Protein AF-A0AAN9HX80-F1 (afdb_monomer)

Solvent-accessible surface area (backbone atoms only — not comparable to full-atom values): 11437 Å² total; per-residue (Å²): 135,60,72,69,46,54,56,50,29,49,50,52,51,53,51,38,45,76,73,67,51,84,82,84,76,60,67,68,59,52,34,50,50,47,38,51,51,53,51,50,49,50,56,49,46,70,62,42,78,50,73,85,72,68,95,70,85,52,70,71,58,50,21,57,75,69,73,41,86,58,59,36,73,50,74,44,85,47,100,51,104,68,70,64,47,78,45,78,45,54,44,89,83,50,77,88,89,77,91,81,89,79,70,72,60,50,56,57,48,49,49,47,52,50,47,52,50,49,51,49,42,55,73,71,52,40,41,75,43,52,68,79,65,59,86,54,27,30,36,44,94,84,63,85,45,72,40,66,80,71,83,65,68,46,34,67,69,54,32,72,74,54,33,62,54,34,32,40,52,48,77,72,61,99,54,50,51,34,56,71,43,81,46,52,41,96,73,130

Structure (mmCIF, N/CA/C/O backbone):
data_AF-A0AAN9HX80-F1
#
_entry.id   AF-A0AAN9HX80-F1
#
loop_
_atom_site.group_PDB
_atom_site.id
_atom_site.type_symbol
_atom_site.label_atom_id
_atom_site.label_alt_id
_atom_site.label_comp_id
_atom_site.label_asym_id
_atom_site.label_entity_id
_atom_site.label_seq_id
_atom_site.pdbx_PDB_ins_code
_atom_site.Cartn_x
_atom_site.Cartn_y
_atom_site.Cartn_z
_atom_site.occupancy
_atom_site.B_iso_or_equiv
_atom_site.auth_seq_id
_atom_site.auth_comp_id
_atom_site.auth_asym_id
_atom_site.auth_atom_id
_atom_site.pdbx_PDB_model_num
ATOM 1 N N . MET A 1 1 ? 9.284 -19.798 -24.234 1.00 62.78 1 MET A N 1
ATOM 2 C CA . MET A 1 1 ? 9.100 -19.484 -22.795 1.00 62.78 1 MET A CA 1
ATOM 3 C C . MET A 1 1 ? 9.925 -20.458 -21.977 1.00 62.78 1 MET A C 1
ATOM 5 O O . MET A 1 1 ? 10.059 -21.592 -22.414 1.00 62.78 1 MET A O 1
ATOM 9 N N . ARG A 1 2 ? 10.513 -20.030 -20.853 1.00 76.38 2 ARG A N 1
ATOM 10 C CA . ARG A 1 2 ? 11.344 -20.910 -20.014 1.00 76.38 2 ARG A CA 1
ATOM 11 C C . ARG A 1 2 ? 10.471 -21.646 -19.001 1.00 76.38 2 ARG A C 1
ATOM 13 O O . ARG A 1 2 ? 9.539 -21.059 -18.462 1.00 76.38 2 ARG A O 1
ATOM 20 N N . GLU A 1 3 ? 10.817 -22.885 -18.684 1.00 77.62 3 GLU A N 1
ATOM 21 C CA . GLU A 1 3 ? 10.118 -23.706 -17.683 1.00 77.62 3 GLU A CA 1
ATOM 22 C C . GLU A 1 3 ? 10.091 -23.049 -16.288 1.00 77.62 3 GLU A C 1
ATOM 24 O O . GLU A 1 3 ? 9.092 -23.105 -15.569 1.00 77.62 3 GLU A O 1
ATOM 29 N N . SER A 1 4 ? 11.139 -22.287 -15.955 1.00 78.06 4 SER A N 1
ATOM 30 C CA . SER A 1 4 ? 11.213 -21.470 -14.738 1.00 78.06 4 SER A CA 1
ATOM 31 C C . SER A 1 4 ? 10.091 -20.432 -14.616 1.00 78.06 4 SER A C 1
ATOM 33 O O . SER A 1 4 ? 9.687 -20.093 -13.505 1.00 78.06 4 SER A O 1
ATOM 35 N N . ASP A 1 5 ? 9.600 -19.905 -15.743 1.00 78.12 5 ASP A N 1
ATOM 36 C CA . ASP A 1 5 ? 8.576 -18.858 -15.760 1.00 78.12 5 ASP A CA 1
ATOM 37 C C . ASP A 1 5 ? 7.199 -19.441 -15.400 1.00 78.12 5 ASP A C 1
ATOM 39 O O . ASP A 1 5 ? 6.470 -18.853 -14.603 1.00 78.12 5 ASP A O 1
ATOM 43 N N . PHE A 1 6 ? 6.894 -20.652 -15.877 1.00 82.62 6 PHE A N 1
ATOM 44 C CA . PHE A 1 6 ? 5.688 -21.390 -15.486 1.00 82.62 6 PHE A CA 1
ATOM 45 C C . PHE A 1 6 ? 5.692 -21.749 -14.001 1.00 82.62 6 PHE A C 1
ATOM 47 O O . PHE A 1 6 ? 4.677 -21.611 -13.321 1.00 82.62 6 PHE A O 1
ATOM 54 N N . HIS A 1 7 ? 6.841 -22.171 -13.470 1.00 80.81 7 HIS A N 1
ATOM 55 C CA . HIS A 1 7 ? 6.964 -22.472 -12.048 1.00 80.81 7 HIS A CA 1
ATOM 56 C C . HIS A 1 7 ? 6.779 -21.216 -11.173 1.00 80.81 7 HIS A C 1
ATOM 58 O O . HIS A 1 7 ? 6.134 -21.276 -10.126 1.00 80.81 7 HIS A O 1
ATOM 64 N N . ALA A 1 8 ? 7.278 -20.054 -11.610 1.00 76.19 8 ALA A N 1
ATOM 65 C CA . ALA A 1 8 ? 7.042 -18.783 -10.925 1.00 76.19 8 ALA A CA 1
ATOM 66 C C . ALA A 1 8 ? 5.561 -18.368 -10.950 1.00 76.19 8 ALA A C 1
ATOM 68 O O . ALA A 1 8 ? 5.017 -18.029 -9.900 1.00 76.19 8 ALA A O 1
ATOM 69 N N . ALA A 1 9 ? 4.902 -18.470 -12.107 1.00 81.94 9 ALA A N 1
ATOM 70 C CA . ALA A 1 9 ? 3.480 -18.162 -12.253 1.00 81.94 9 ALA A CA 1
ATOM 71 C C . ALA A 1 9 ? 2.597 -19.064 -11.373 1.00 81.94 9 ALA A C 1
ATOM 73 O O . ALA A 1 9 ? 1.709 -18.570 -10.682 1.00 81.94 9 ALA A O 1
ATOM 74 N N . LYS A 1 10 ? 2.902 -20.368 -11.298 1.00 84.69 10 LYS A N 1
ATOM 75 C CA . LYS A 1 10 ? 2.217 -21.297 -10.383 1.00 84.69 10 LYS A CA 1
ATOM 76 C C . LYS A 1 10 ? 2.366 -20.886 -8.918 1.00 84.69 10 LYS A C 1
ATOM 78 O O . LYS A 1 10 ? 1.387 -20.906 -8.183 1.00 84.69 10 LYS A O 1
ATOM 83 N N . ARG A 1 11 ? 3.558 -20.457 -8.489 1.00 81.75 11 ARG A N 1
ATOM 84 C CA . ARG A 1 11 ? 3.757 -19.953 -7.117 1.00 81.75 11 ARG A CA 1
ATOM 85 C C . ARG A 1 11 ? 2.970 -18.674 -6.839 1.00 81.75 11 ARG A C 1
ATOM 87 O O . ARG A 1 11 ? 2.394 -18.555 -5.765 1.00 81.75 11 ARG A O 1
ATOM 94 N N . MET A 1 12 ? 2.918 -17.737 -7.788 1.00 75.62 12 MET A N 1
ATOM 95 C CA . MET A 1 12 ? 2.109 -16.517 -7.647 1.00 75.62 12 MET A CA 1
ATOM 96 C C . MET A 1 12 ? 0.624 -16.848 -7.504 1.00 75.62 12 MET A C 1
ATOM 98 O O . MET A 1 12 ? -0.062 -16.244 -6.689 1.00 75.62 12 MET A O 1
ATOM 102 N N . MET A 1 13 ? 0.154 -17.848 -8.246 1.00 80.44 13 MET A N 1
ATOM 103 C CA . MET A 1 13 ? -1.218 -18.327 -8.169 1.00 80.44 13 MET A CA 1
ATOM 104 C C . MET A 1 13 ? -1.552 -18.947 -6.803 1.00 80.44 13 MET A C 1
ATOM 106 O O . MET A 1 13 ? -2.603 -18.653 -6.242 1.00 80.44 13 MET A O 1
ATOM 110 N N . VAL A 1 14 ? -0.650 -19.762 -6.243 1.00 79.19 14 VAL A N 1
ATOM 111 C CA . VAL A 1 14 ? -0.804 -20.324 -4.888 1.00 79.19 14 VAL A CA 1
ATOM 112 C C . VAL A 1 14 ? -0.885 -19.207 -3.848 1.00 79.19 14 VAL A C 1
ATOM 114 O O . VAL A 1 14 ? -1.832 -19.173 -3.070 1.00 79.19 14 VAL A O 1
ATOM 117 N N . LEU A 1 15 ? 0.035 -18.239 -3.902 1.00 73.56 15 LEU A N 1
ATOM 118 C CA . LEU A 1 15 ? 0.024 -17.084 -3.000 1.00 73.56 15 LEU A CA 1
ATOM 119 C C . LEU A 1 15 ? -1.264 -16.261 -3.132 1.00 73.56 15 LEU A C 1
ATOM 121 O O . LEU A 1 15 ? -1.802 -15.809 -2.129 1.00 73.56 15 LEU A O 1
ATOM 125 N N . ALA A 1 16 ? -1.777 -16.074 -4.353 1.00 68.88 16 ALA A N 1
ATOM 126 C CA . ALA A 1 16 ? -3.025 -15.351 -4.588 1.00 68.88 16 ALA A CA 1
ATOM 127 C C . ALA A 1 16 ? -4.220 -16.042 -3.911 1.00 68.88 16 ALA A C 1
ATOM 129 O O . ALA A 1 16 ? -5.056 -15.371 -3.312 1.00 68.88 16 ALA A O 1
ATOM 130 N N . LYS A 1 17 ? -4.278 -17.377 -3.937 1.00 75.44 17 LYS A N 1
ATOM 131 C CA . LYS A 1 17 ? -5.304 -18.130 -3.202 1.00 75.44 17 LYS A CA 1
ATOM 132 C C . LYS A 1 17 ? -5.130 -18.003 -1.687 1.00 75.44 17 LYS A C 1
ATOM 134 O O . LYS A 1 17 ? -6.117 -17.814 -0.987 1.00 75.44 17 LYS A O 1
ATOM 139 N N . GLU A 1 18 ? -3.893 -18.048 -1.187 1.00 65.69 18 GLU A N 1
ATOM 140 C CA . GLU A 1 18 ? -3.592 -17.862 0.244 1.00 65.69 18 GLU A CA 1
ATOM 141 C C . GLU A 1 18 ? -4.000 -16.475 0.763 1.00 65.69 18 GLU A C 1
ATOM 143 O O . GLU A 1 18 ? -4.391 -16.348 1.919 1.00 65.69 18 GLU A O 1
ATOM 148 N N . VAL A 1 19 ? -3.949 -15.439 -0.083 1.00 61.94 19 VAL A N 1
ATOM 149 C CA . VAL A 1 19 ? -4.424 -14.085 0.260 1.00 61.94 19 VAL A CA 1
ATOM 150 C C . VAL A 1 19 ? -5.900 -13.839 -0.087 1.00 61.94 19 VAL A C 1
ATOM 152 O O . VAL A 1 19 ? -6.351 -12.698 -0.035 1.00 61.94 19 VAL A O 1
ATOM 155 N N . GLY A 1 20 ? -6.660 -14.887 -0.426 1.00 64.44 20 GLY A N 1
ATOM 156 C CA . GLY A 1 20 ? -8.117 -14.830 -0.588 1.00 64.44 20 GLY A CA 1
ATOM 157 C C . GLY A 1 20 ? -8.628 -14.478 -1.990 1.00 64.44 20 GLY A C 1
ATOM 158 O O . GLY A 1 20 ? -9.824 -14.244 -2.161 1.00 64.44 20 GLY A O 1
ATOM 159 N N . PHE A 1 21 ? -7.776 -14.451 -3.021 1.00 64.50 21 PHE A N 1
ATOM 160 C CA . PHE A 1 21 ? -8.247 -14.238 -4.392 1.00 64.50 21 PHE A CA 1
ATOM 161 C C . PHE A 1 21 ? -8.927 -15.496 -4.938 1.00 64.50 21 PHE A C 1
ATOM 163 O O . PHE A 1 21 ? -8.368 -16.594 -4.918 1.00 64.50 21 PHE A O 1
ATOM 170 N N . THR A 1 22 ? -10.121 -15.315 -5.505 1.00 79.00 22 THR A N 1
ATOM 171 C CA . THR A 1 22 ? -10.837 -16.377 -6.220 1.00 79.00 22 THR A CA 1
ATOM 172 C C . THR A 1 22 ? -10.391 -16.406 -7.678 1.00 79.00 22 THR A C 1
ATOM 174 O O . THR A 1 22 ? -10.453 -15.393 -8.376 1.00 79.00 22 THR A O 1
ATOM 177 N N . ILE A 1 23 ? -9.938 -17.570 -8.141 1.00 79.31 23 ILE A N 1
ATOM 178 C CA . ILE A 1 23 ? -9.524 -17.775 -9.531 1.00 79.31 23 ILE A CA 1
ATOM 179 C C . ILE A 1 23 ? -10.701 -18.343 -10.308 1.00 79.31 23 ILE A C 1
ATOM 181 O O . ILE A 1 23 ? -11.224 -19.401 -9.966 1.00 79.31 23 ILE A O 1
ATOM 185 N N . TRP A 1 24 ? -11.095 -17.634 -11.359 1.00 76.75 24 TRP A N 1
ATOM 186 C CA . TRP A 1 24 ? -12.176 -18.036 -12.247 1.00 76.75 24 TRP A CA 1
ATOM 187 C C . TRP A 1 24 ? -11.594 -18.637 -13.530 1.00 76.75 24 TRP A C 1
ATOM 189 O O . TRP A 1 24 ? -10.765 -18.000 -14.180 1.00 76.75 24 TRP A O 1
ATOM 199 N N . GLY A 1 25 ? -12.047 -19.837 -13.902 1.00 81.19 25 GLY A N 1
ATOM 200 C CA . GLY A 1 25 ? -11.619 -20.536 -15.122 1.00 81.19 25 GLY A CA 1
ATOM 201 C C . GLY A 1 25 ? -10.547 -21.608 -14.896 1.00 81.19 25 GLY A C 1
ATOM 202 O O . GLY A 1 25 ? -10.284 -22.010 -13.764 1.00 81.19 25 GLY A O 1
ATOM 203 N N . ASP A 1 26 ? -9.959 -22.102 -15.991 1.00 87.94 26 ASP A N 1
ATOM 204 C CA . ASP A 1 26 ? -8.928 -23.146 -15.948 1.00 87.94 26 ASP A CA 1
ATOM 205 C C . ASP A 1 26 ? -7.586 -22.597 -15.441 1.00 87.94 26 ASP A C 1
ATOM 207 O O . ASP A 1 26 ? -7.051 -21.604 -15.939 1.00 87.94 26 ASP A O 1
ATOM 211 N N . GLU A 1 27 ? -7.004 -23.274 -14.453 1.00 85.88 27 GLU A N 1
ATOM 212 C CA . GLU A 1 27 ? -5.762 -22.834 -13.817 1.00 85.88 27 GLU A CA 1
ATOM 213 C C . GLU A 1 27 ? -4.571 -22.836 -14.779 1.00 85.88 27 GLU A C 1
ATOM 215 O O . GLU A 1 27 ? -3.690 -21.981 -14.670 1.00 85.88 27 GLU A O 1
ATOM 220 N N . ASN A 1 28 ? -4.526 -23.764 -15.740 1.00 86.25 28 ASN A N 1
ATOM 221 C CA . ASN A 1 28 ? -3.425 -23.815 -16.701 1.00 86.25 28 ASN A CA 1
ATOM 222 C C . ASN A 1 28 ? -3.513 -22.661 -17.703 1.00 86.25 28 ASN A C 1
ATOM 224 O O . ASN A 1 28 ? -2.477 -22.104 -18.085 1.00 86.25 28 ASN A O 1
ATOM 228 N N . GLU A 1 29 ? -4.725 -22.258 -18.082 1.00 85.62 29 GLU A N 1
ATOM 229 C CA . GLU A 1 29 ? -4.965 -21.056 -18.877 1.00 85.62 29 GLU A CA 1
ATOM 230 C C . GLU A 1 29 ? -4.532 -19.793 -18.118 1.00 85.62 29 GLU A C 1
ATOM 232 O O . GLU A 1 29 ? -3.776 -18.976 -18.651 1.00 85.62 29 GLU A O 1
ATOM 237 N N . VAL A 1 30 ? -4.922 -19.659 -16.846 1.00 81.06 30 VAL A N 1
ATOM 238 C CA . VAL A 1 30 ? -4.537 -18.516 -16.000 1.00 81.06 30 VAL A CA 1
ATOM 239 C C . VAL A 1 30 ? -3.019 -18.441 -15.832 1.00 81.06 30 VAL A C 1
ATOM 241 O O . VAL A 1 30 ? -2.428 -17.379 -16.031 1.00 81.06 30 VAL A O 1
ATOM 244 N N . VAL A 1 31 ? -2.360 -19.567 -15.542 1.00 85.06 31 VAL A N 1
ATOM 245 C CA . VAL A 1 31 ? -0.894 -19.645 -15.463 1.00 85.06 31 VAL A CA 1
ATOM 246 C C . VAL A 1 31 ? -0.257 -19.243 -16.792 1.00 85.06 31 VAL A C 1
ATOM 248 O O . VAL A 1 31 ? 0.684 -18.451 -16.795 1.00 85.06 31 VAL A O 1
ATOM 251 N N . SER A 1 32 ? -0.771 -19.735 -17.921 1.00 84.06 32 SER A N 1
ATOM 252 C CA . SER A 1 32 ? -0.239 -19.392 -19.247 1.00 84.06 32 SER A CA 1
ATOM 253 C C . SER A 1 32 ? -0.368 -17.897 -19.537 1.00 84.06 32 SER A C 1
ATOM 255 O O . SER A 1 32 ? 0.587 -17.279 -20.010 1.00 84.06 32 SER A O 1
ATOM 257 N N . ARG A 1 33 ? -1.498 -17.287 -19.160 1.00 81.94 33 ARG A N 1
ATOM 258 C CA . ARG A 1 33 ? -1.714 -15.839 -19.272 1.00 81.94 33 ARG A CA 1
ATOM 259 C C . ARG A 1 33 ? -0.775 -15.041 -18.375 1.00 81.94 33 ARG A C 1
ATOM 261 O O . ARG A 1 33 ? -0.226 -14.047 -18.838 1.00 81.94 33 ARG A O 1
ATOM 268 N N . ILE A 1 34 ? -0.532 -15.475 -17.136 1.00 79.56 34 ILE A N 1
ATOM 269 C CA . ILE A 1 34 ? 0.440 -14.826 -16.238 1.00 79.56 34 ILE A CA 1
ATOM 270 C C . ILE A 1 34 ? 1.838 -14.860 -16.862 1.00 79.56 34 ILE A C 1
ATOM 272 O O . ILE A 1 34 ? 2.513 -13.833 -16.909 1.00 79.56 34 ILE A O 1
ATOM 276 N N . VAL A 1 35 ? 2.267 -16.010 -17.392 1.00 83.50 35 VAL A N 1
ATOM 277 C CA . VAL A 1 35 ? 3.580 -16.128 -18.046 1.00 83.50 35 VAL A CA 1
ATOM 278 C C . VAL A 1 35 ? 3.667 -15.221 -19.275 1.00 83.50 35 VAL A C 1
ATOM 280 O O . VAL A 1 35 ? 4.690 -14.568 -19.487 1.00 83.50 35 VAL A O 1
ATOM 283 N N . GLU A 1 36 ? 2.605 -15.148 -20.076 1.00 82.38 36 GLU A N 1
ATOM 284 C CA . GLU A 1 36 ? 2.557 -14.269 -21.240 1.00 82.38 36 GLU A CA 1
ATOM 285 C C . GLU A 1 36 ? 2.604 -12.786 -20.840 1.00 82.38 36 GLU A C 1
ATOM 287 O O . GLU A 1 36 ? 3.361 -12.009 -21.426 1.00 82.38 36 GLU A O 1
ATOM 292 N N . MET A 1 37 ? 1.852 -12.390 -19.812 1.00 75.00 37 MET A N 1
ATOM 293 C CA . MET A 1 37 ? 1.859 -11.031 -19.269 1.00 75.00 37 MET A CA 1
ATOM 294 C C . MET A 1 37 ? 3.246 -10.651 -18.742 1.00 75.00 37 MET A C 1
ATOM 296 O O . MET A 1 37 ? 3.764 -9.597 -19.103 1.00 75.00 37 MET A O 1
ATOM 300 N N . GLU A 1 38 ? 3.900 -11.533 -17.988 1.00 74.06 38 GLU A N 1
ATOM 301 C CA . GLU A 1 38 ? 5.280 -11.351 -17.522 1.00 74.06 38 GLU A CA 1
ATOM 302 C C . GLU A 1 38 ? 6.276 -11.257 -18.689 1.00 74.06 38 GLU A C 1
ATOM 304 O O . GLU A 1 38 ? 7.206 -10.449 -18.666 1.00 74.06 38 GLU A O 1
ATOM 309 N N . ALA A 1 39 ? 6.087 -12.042 -19.754 1.00 76.44 39 ALA A N 1
ATOM 310 C CA . ALA A 1 39 ? 6.920 -11.960 -20.952 1.00 76.44 39 ALA A CA 1
ATOM 311 C C . ALA A 1 39 ? 6.748 -10.614 -21.675 1.00 76.44 39 ALA A C 1
ATOM 313 O O . ALA A 1 39 ? 7.745 -10.003 -22.069 1.00 76.44 39 ALA A O 1
ATOM 314 N N . ARG A 1 40 ? 5.512 -10.114 -21.792 1.00 71.94 40 ARG A N 1
ATOM 315 C CA . ARG A 1 40 ? 5.216 -8.782 -22.343 1.00 71.94 40 ARG A CA 1
ATOM 316 C C . ARG A 1 40 ? 5.831 -7.685 -21.478 1.00 71.94 40 ARG A C 1
ATOM 318 O O . ARG A 1 40 ? 6.501 -6.808 -22.016 1.00 71.94 40 ARG A O 1
ATOM 325 N N . VAL A 1 41 ? 5.707 -7.776 -20.152 1.00 61.97 41 VAL A N 1
ATOM 326 C CA . VAL A 1 41 ? 6.344 -6.839 -19.212 1.00 61.97 41 VAL A CA 1
ATOM 327 C C . VAL A 1 41 ? 7.864 -6.894 -19.322 1.00 61.97 41 VAL A C 1
ATOM 329 O O . VAL A 1 41 ? 8.492 -5.849 -19.278 1.00 61.97 41 VAL A O 1
ATOM 332 N N . ARG A 1 42 ? 8.490 -8.055 -19.547 1.00 64.69 42 ARG A N 1
ATOM 333 C CA . ARG 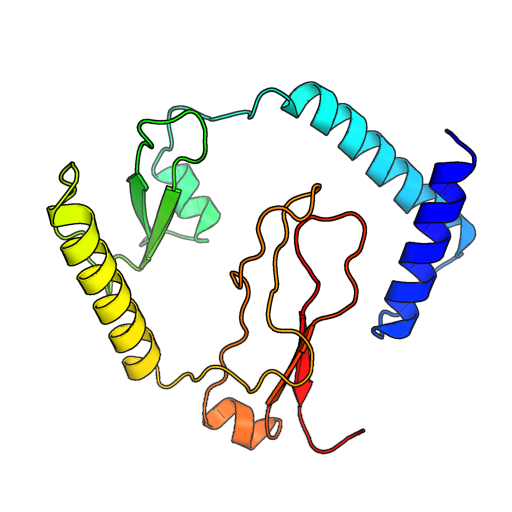A 1 42 ? 9.943 -8.136 -19.794 1.00 64.69 42 ARG A CA 1
ATOM 334 C C . ARG A 1 42 ? 10.360 -7.466 -21.099 1.00 64.69 42 ARG A C 1
ATOM 336 O O . ARG A 1 42 ? 11.426 -6.862 -21.144 1.00 64.69 42 ARG A O 1
ATOM 343 N N . VAL A 1 43 ? 9.557 -7.568 -22.157 1.00 62.09 43 VAL A N 1
ATOM 344 C CA . VAL A 1 43 ? 9.821 -6.878 -23.432 1.00 62.09 43 VAL A CA 1
ATOM 345 C C . VAL A 1 43 ? 9.657 -5.368 -23.267 1.00 62.09 43 VAL A C 1
ATOM 347 O O . VAL A 1 43 ? 10.528 -4.616 -23.701 1.00 62.09 43 VAL A O 1
ATOM 350 N N . VAL A 1 44 ? 8.602 -4.930 -22.575 1.00 57.66 44 VAL A N 1
ATOM 351 C CA . VAL A 1 44 ? 8.411 -3.523 -22.201 1.00 57.66 44 VAL A CA 1
ATOM 352 C C . VAL A 1 44 ? 9.545 -3.058 -21.294 1.00 57.66 44 VAL A C 1
ATOM 354 O O . VAL A 1 44 ? 10.095 -2.006 -21.553 1.00 57.66 44 VAL A O 1
ATOM 357 N N . SER A 1 45 ? 9.981 -3.861 -20.323 1.00 48.50 45 SER A N 1
ATOM 358 C CA . SER A 1 45 ? 11.085 -3.561 -19.403 1.00 48.50 45 SER A CA 1
ATOM 359 C C . SER A 1 45 ? 12.426 -3.447 -20.119 1.00 48.50 45 SER A C 1
ATOM 361 O O . SER A 1 45 ? 13.189 -2.565 -19.773 1.00 48.50 45 SER A O 1
ATOM 363 N N . LYS A 1 46 ? 12.708 -4.270 -21.138 1.00 50.31 46 LYS A N 1
ATOM 364 C CA . LYS A 1 46 ? 13.916 -4.118 -21.973 1.00 50.31 46 LYS A CA 1
ATOM 365 C C . LYS A 1 46 ? 13.872 -2.869 -22.856 1.00 50.31 46 LYS A C 1
ATOM 367 O O . LYS A 1 46 ? 14.915 -2.361 -23.245 1.00 50.31 46 LYS A O 1
ATOM 372 N N . LYS A 1 47 ? 12.673 -2.385 -23.192 1.00 45.12 47 LYS A N 1
ATOM 373 C CA . LYS A 1 47 ? 12.465 -1.076 -23.830 1.00 45.12 47 LYS A CA 1
ATOM 374 C C . LYS A 1 47 ? 12.468 0.070 -22.806 1.00 45.12 47 LYS A C 1
ATOM 376 O O . LYS A 1 47 ? 12.815 1.186 -23.161 1.00 45.12 47 LYS A O 1
ATOM 381 N N . ALA A 1 48 ? 12.115 -0.232 -21.558 1.00 42.34 48 ALA A N 1
ATOM 382 C CA . ALA A 1 48 ? 11.988 0.683 -20.429 1.00 42.34 48 ALA A CA 1
ATOM 383 C C . ALA A 1 48 ? 13.233 0.720 -19.523 1.00 42.34 48 ALA A C 1
ATOM 385 O O . ALA A 1 48 ? 13.213 1.373 -18.482 1.00 42.34 48 ALA A O 1
ATOM 386 N N . ASP A 1 49 ? 14.337 0.079 -19.928 1.00 43.97 49 ASP A N 1
ATOM 387 C CA . ASP A 1 49 ? 15.669 0.399 -19.396 1.00 43.97 49 ASP A CA 1
ATOM 388 C C . ASP A 1 49 ? 16.071 1.843 -19.776 1.00 43.97 49 ASP A C 1
ATOM 390 O O . ASP A 1 49 ? 16.978 2.419 -19.178 1.00 43.97 49 ASP A O 1
ATOM 394 N N . GLN A 1 50 ? 15.344 2.469 -20.708 1.00 42.88 50 GLN A N 1
ATOM 395 C CA . GLN A 1 50 ? 15.092 3.903 -20.665 1.00 42.88 50 GLN A CA 1
ATOM 396 C C . GLN A 1 50 ? 13.725 4.125 -20.025 1.00 42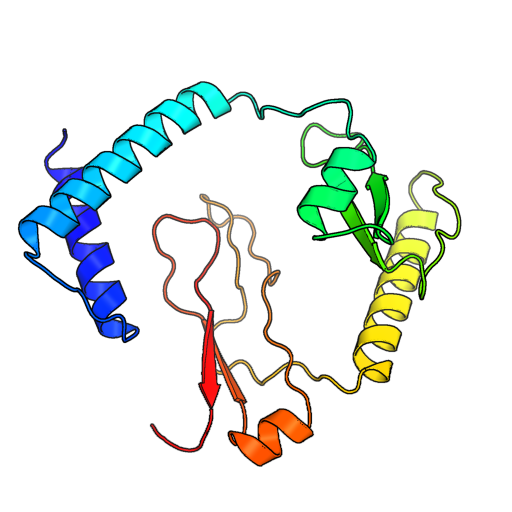.88 50 GLN A C 1
ATOM 398 O O . GLN A 1 50 ? 12.703 3.825 -20.639 1.00 42.88 50 GLN A O 1
ATOM 403 N N . GLU A 1 51 ? 13.695 4.668 -18.804 1.00 42.09 51 GLU A N 1
ATOM 404 C CA . GLU A 1 51 ? 12.507 5.373 -18.319 1.00 42.09 51 GLU A CA 1
ATOM 405 C C . GLU A 1 51 ? 11.987 6.223 -19.491 1.00 42.09 51 GLU A C 1
ATOM 407 O O . GLU A 1 51 ? 12.708 7.102 -19.966 1.00 42.09 51 GLU A O 1
ATOM 412 N N . THR A 1 52 ? 10.773 5.977 -20.000 1.00 47.09 52 THR A N 1
ATOM 413 C CA . THR A 1 52 ? 10.086 6.948 -20.865 1.00 47.09 52 THR A CA 1
ATOM 414 C C . THR A 1 52 ? 9.653 8.107 -19.978 1.00 47.09 52 THR A C 1
ATOM 416 O O . THR A 1 52 ? 8.474 8.297 -19.691 1.00 47.09 52 THR A O 1
ATOM 419 N N . LYS A 1 53 ? 10.652 8.834 -19.472 1.00 46.50 53 LYS A N 1
ATOM 420 C CA . LYS A 1 53 ? 10.523 10.155 -18.888 1.00 46.50 53 LYS A CA 1
ATOM 421 C C . LYS A 1 53 ? 9.962 11.037 -19.984 1.00 46.50 53 LYS A C 1
ATOM 423 O O . LYS A 1 53 ? 10.637 11.359 -20.958 1.00 46.50 53 LYS A O 1
ATOM 428 N N . THR A 1 54 ? 8.688 11.366 -19.867 1.00 45.59 54 THR A N 1
ATOM 429 C CA . THR A 1 54 ? 8.134 12.482 -20.612 1.00 45.59 54 THR A CA 1
ATOM 430 C C . THR A 1 54 ? 8.659 13.745 -19.939 1.00 45.59 54 THR A C 1
ATOM 432 O O . THR A 1 54 ? 8.192 14.095 -18.858 1.00 45.59 54 THR A O 1
ATOM 435 N N . ASP A 1 55 ? 9.629 14.413 -20.566 1.00 46.25 55 ASP A N 1
ATOM 436 C CA . ASP A 1 55 ? 10.233 15.669 -20.077 1.00 46.25 55 ASP A CA 1
ATOM 437 C C . ASP A 1 55 ? 9.227 16.833 -19.974 1.00 46.25 55 ASP A C 1
ATOM 439 O O . ASP A 1 55 ? 9.534 17.892 -19.430 1.00 46.25 55 ASP A O 1
ATOM 443 N N . SER A 1 56 ? 8.004 16.648 -20.474 1.00 54.78 56 SER A N 1
ATOM 444 C CA . SER A 1 56 ? 6.935 17.637 -20.419 1.00 54.78 56 SER A CA 1
ATOM 445 C C . SER A 1 56 ? 5.635 16.998 -19.936 1.00 54.78 56 SER A C 1
ATOM 447 O O . SER A 1 56 ? 4.974 16.270 -20.679 1.00 54.78 56 SER A O 1
ATOM 449 N N . MET A 1 57 ? 5.252 17.298 -18.698 1.00 62.12 57 MET A N 1
ATOM 450 C CA . MET A 1 57 ? 3.884 17.091 -18.230 1.00 62.12 57 MET A CA 1
ATOM 451 C C . MET A 1 57 ? 3.022 18.304 -18.584 1.00 62.12 57 MET A C 1
ATOM 453 O O . MET A 1 57 ? 3.458 19.446 -18.456 1.00 62.12 57 MET A O 1
ATOM 457 N N . VAL A 1 58 ? 1.797 18.051 -19.040 1.00 73.62 58 VAL A N 1
ATOM 458 C CA . VAL A 1 58 ? 0.813 19.070 -19.436 1.00 73.62 58 VAL A CA 1
ATOM 459 C C . VAL A 1 58 ? -0.441 18.956 -18.574 1.00 73.62 58 VAL A C 1
ATOM 461 O O . VAL A 1 58 ? -0.7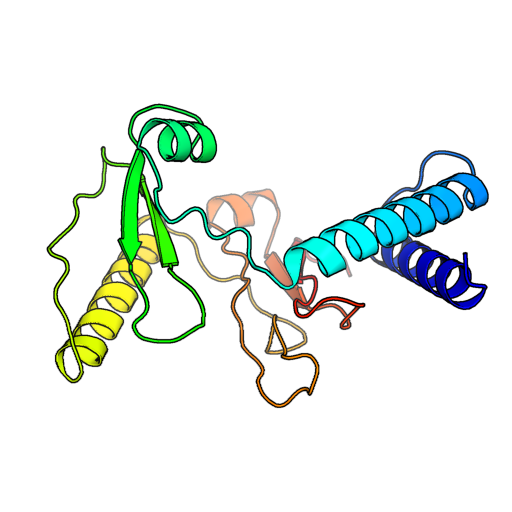93 17.860 -18.148 1.00 73.62 58 VAL A O 1
ATOM 464 N N . ASN A 1 59 ? -1.139 20.078 -18.354 1.00 73.62 59 ASN A N 1
ATOM 465 C CA . ASN A 1 59 ? -2.329 20.145 -17.490 1.00 73.62 59 ASN A CA 1
ATOM 466 C C . ASN A 1 59 ? -3.378 19.084 -17.837 1.00 73.62 59 ASN A C 1
ATOM 468 O O . ASN A 1 59 ? -3.860 18.397 -16.949 1.00 73.62 59 ASN A O 1
ATOM 472 N N . SER A 1 60 ? -3.641 18.868 -19.129 1.00 76.12 60 SER A N 1
ATOM 473 C CA . SER A 1 60 ? -4.609 17.867 -19.594 1.00 76.12 60 SER A CA 1
ATOM 474 C C . SER A 1 60 ? -4.267 16.439 -19.163 1.00 76.12 60 SER A C 1
ATOM 476 O O . SER A 1 60 ? -5.161 15.623 -18.959 1.00 76.12 60 SER A O 1
ATOM 478 N N . TRP A 1 61 ? -2.980 16.131 -19.006 1.00 74.56 61 TRP A N 1
ATOM 479 C CA . TRP A 1 61 ? -2.517 14.847 -18.488 1.00 74.56 61 TRP A CA 1
ATOM 480 C C . TRP A 1 61 ? -2.757 14.720 -16.981 1.00 74.56 61 TRP A C 1
ATOM 482 O O . TRP A 1 61 ? -3.167 13.659 -16.517 1.00 74.56 61 TRP A O 1
ATOM 492 N N . CYS A 1 62 ? -2.531 15.793 -16.222 1.00 73.69 62 CYS A N 1
ATOM 493 C CA . CYS A 1 62 ? -2.792 15.829 -14.782 1.00 73.69 62 CYS A CA 1
ATOM 494 C C . CYS A 1 62 ? -4.290 15.766 -14.477 1.00 73.69 62 CYS A C 1
ATOM 496 O O . CYS A 1 62 ? -4.692 14.981 -13.627 1.00 73.69 62 CYS A O 1
ATOM 498 N N . ASP A 1 63 ? -5.110 16.509 -15.222 1.00 71.75 63 ASP A N 1
ATOM 499 C CA . ASP A 1 63 ? -6.571 16.475 -15.114 1.00 71.75 63 ASP A CA 1
ATOM 500 C C . ASP A 1 63 ? -7.110 15.068 -15.415 1.00 71.75 63 ASP A C 1
ATOM 502 O O . ASP A 1 63 ? -7.995 14.564 -14.725 1.00 71.75 63 ASP A O 1
ATOM 506 N N . TRP A 1 64 ? -6.535 14.389 -16.416 1.00 73.12 64 TRP A N 1
ATOM 507 C CA . TRP A 1 64 ? -6.892 13.008 -16.738 1.00 73.12 64 TRP A CA 1
ATOM 508 C C . TRP A 1 64 ? -6.499 12.023 -15.630 1.00 73.12 64 TRP A C 1
ATOM 510 O O . TRP A 1 64 ? -7.317 11.190 -15.247 1.00 73.12 64 TRP A O 1
ATOM 520 N N . LEU A 1 65 ? -5.280 12.129 -15.086 1.00 68.44 65 LEU A N 1
ATOM 521 C CA . LEU A 1 65 ? -4.821 11.287 -13.972 1.00 68.44 65 LEU A CA 1
ATOM 522 C C . LEU A 1 65 ? -5.628 11.518 -12.688 1.00 68.44 65 LEU A C 1
ATOM 524 O O . LEU A 1 65 ? -5.842 10.579 -11.926 1.00 68.44 65 LEU A O 1
ATOM 528 N N . TRP A 1 66 ? -6.060 12.755 -12.453 1.00 75.50 66 TRP A N 1
ATOM 529 C CA . TRP A 1 66 ? -6.865 13.146 -11.298 1.00 75.50 66 TRP A CA 1
ATOM 530 C C . TRP A 1 66 ? -8.340 12.740 -11.431 1.00 75.50 66 TRP A C 1
ATOM 532 O O . TRP A 1 66 ? -9.024 12.562 -10.427 1.00 75.50 66 TRP A O 1
ATOM 542 N N . GLY A 1 67 ? -8.829 12.557 -12.662 1.00 72.94 67 GLY A N 1
ATOM 543 C CA . GLY A 1 67 ? -10.222 12.206 -12.948 1.00 72.94 67 GLY A CA 1
ATOM 544 C C . GLY A 1 67 ? -11.142 13.409 -13.181 1.00 72.94 67 GLY A C 1
ATOM 545 O O . GLY A 1 67 ? -12.362 13.256 -13.135 1.00 72.94 67 GLY A O 1
ATOM 546 N N . GLY A 1 68 ? -10.591 14.597 -13.449 1.00 73.50 68 GLY A N 1
ATOM 547 C CA . GLY A 1 68 ? -11.360 15.806 -13.736 1.00 73.50 68 GLY A CA 1
ATOM 548 C C . GLY A 1 68 ? -10.565 17.102 -13.571 1.00 73.50 68 GLY A C 1
ATOM 549 O O . GLY A 1 68 ? -9.404 17.096 -13.170 1.00 73.50 68 GLY A O 1
ATOM 550 N N . ALA A 1 69 ? -11.219 18.227 -13.878 1.00 75.44 69 ALA A N 1
ATOM 551 C CA . ALA A 1 69 ? -10.673 19.558 -13.620 1.00 75.44 69 ALA A CA 1
ATOM 552 C C . ALA A 1 69 ? -10.630 19.855 -12.108 1.00 75.44 69 ALA A C 1
ATOM 554 O O . ALA A 1 69 ? -11.404 19.290 -11.337 1.00 75.44 69 ALA A O 1
ATOM 555 N N . GLY A 1 70 ? -9.751 20.770 -11.694 1.00 75.81 70 GLY A N 1
ATOM 556 C CA . GLY A 1 70 ? -9.541 21.108 -10.279 1.00 75.81 70 GLY A CA 1
ATOM 557 C C . GLY A 1 70 ? -8.286 20.478 -9.674 1.00 75.81 70 GLY A C 1
ATOM 558 O O . GLY A 1 70 ? -8.075 20.576 -8.471 1.00 75.81 70 GLY A O 1
ATOM 559 N N . CYS A 1 71 ? -7.434 19.860 -10.494 1.00 77.56 71 CYS A N 1
ATOM 560 C CA . CYS A 1 71 ? -6.144 19.348 -10.060 1.00 77.56 71 CYS A CA 1
ATOM 561 C C . CYS A 1 71 ? -5.076 20.452 -10.088 1.00 77.56 71 CYS A C 1
ATOM 563 O O . CYS A 1 71 ? -4.737 20.991 -11.144 1.00 77.56 71 CYS A O 1
ATOM 565 N N . GLY A 1 72 ? -4.512 20.778 -8.930 1.00 75.81 72 GLY A N 1
ATOM 566 C CA . GLY A 1 72 ? -3.240 21.483 -8.848 1.00 75.81 72 GLY A CA 1
ATOM 567 C C . GLY A 1 72 ? -2.096 20.477 -8.930 1.00 75.81 72 GLY A C 1
ATOM 568 O O . GLY A 1 72 ? -2.196 19.374 -8.395 1.00 75.81 72 GLY A O 1
ATOM 569 N N . TRP A 1 73 ? -1.004 20.827 -9.611 1.00 74.81 73 TRP A N 1
ATOM 570 C CA . TRP A 1 73 ? 0.123 19.908 -9.748 1.00 74.81 73 TRP A CA 1
ATOM 571 C C . TRP A 1 73 ? 1.479 20.608 -9.792 1.00 74.81 73 TRP A C 1
ATOM 573 O O . TRP A 1 73 ? 1.603 21.765 -10.195 1.00 74.81 73 TRP A O 1
ATOM 583 N N . PHE A 1 74 ? 2.516 19.885 -9.367 1.00 75.06 74 PHE A N 1
ATOM 584 C CA . PHE A 1 74 ? 3.907 20.324 -9.442 1.00 75.06 74 PHE A CA 1
ATOM 585 C C . PHE A 1 74 ? 4.834 19.136 -9.681 1.00 75.06 74 PHE A C 1
ATOM 587 O O . PHE A 1 74 ? 4.838 18.165 -8.916 1.00 75.06 74 PHE A O 1
ATOM 594 N N . LEU A 1 75 ? 5.661 19.247 -10.718 1.00 65.56 75 LEU A N 1
ATOM 595 C CA . LEU A 1 75 ? 6.747 18.315 -10.986 1.00 65.56 75 LEU A CA 1
ATOM 596 C C . LEU A 1 75 ? 8.040 18.890 -10.407 1.00 65.56 75 LEU A C 1
ATOM 598 O O . LEU A 1 75 ? 8.499 19.947 -10.837 1.00 65.56 75 LEU A O 1
ATOM 602 N N . ARG A 1 76 ? 8.633 18.201 -9.429 1.00 62.47 76 ARG A N 1
ATOM 603 C CA . ARG A 1 76 ? 9.934 18.586 -8.873 1.00 62.47 76 ARG A CA 1
ATOM 604 C C . ARG A 1 76 ? 11.051 17.943 -9.701 1.00 62.47 76 ARG A C 1
ATOM 606 O O . ARG A 1 76 ? 11.188 16.721 -9.605 1.00 62.47 76 ARG A O 1
ATOM 613 N N . PRO A 1 77 ? 11.884 18.720 -10.421 1.00 54.53 77 PRO A N 1
ATOM 614 C CA . PRO A 1 77 ? 13.045 18.173 -11.110 1.00 54.53 77 PRO A CA 1
ATOM 615 C C . PRO A 1 77 ? 14.072 17.723 -10.072 1.00 54.53 77 PRO A C 1
ATOM 617 O O . PRO A 1 77 ? 14.443 18.490 -9.175 1.00 54.53 77 PRO A O 1
ATOM 620 N N . SER A 1 78 ? 14.526 16.480 -10.157 1.00 53.91 78 SER A N 1
ATOM 621 C CA . SER A 1 78 ? 15.602 15.979 -9.304 1.00 53.91 78 SER A CA 1
ATOM 622 C C . SER A 1 78 ? 16.961 16.279 -9.947 1.00 53.91 78 SER A C 1
ATOM 624 O O . SER A 1 78 ? 17.188 16.007 -11.119 1.00 53.91 78 SER A O 1
ATOM 626 N N . ALA A 1 79 ? 17.904 16.842 -9.183 1.00 48.62 79 ALA A N 1
ATOM 627 C CA . ALA A 1 79 ? 19.260 17.137 -9.670 1.00 48.62 79 ALA A CA 1
ATOM 628 C C . ALA A 1 79 ? 20.148 15.879 -9.832 1.00 48.62 79 ALA A C 1
ATOM 630 O O . ALA A 1 79 ? 21.364 15.986 -9.976 1.00 48.62 79 ALA A O 1
ATOM 631 N N . SER A 1 80 ? 19.573 14.678 -9.745 1.00 45.19 80 SER A N 1
ATOM 632 C CA . SER A 1 80 ? 20.280 13.408 -9.893 1.00 45.19 80 SER A CA 1
ATOM 633 C C . SER A 1 80 ? 19.452 12.447 -10.741 1.00 45.19 80 SER A C 1
ATOM 635 O O . SER A 1 80 ? 18.246 12.609 -10.872 1.00 45.19 80 SER A O 1
ATOM 637 N N . ASN A 1 81 ? 20.098 11.436 -11.323 1.00 42.81 81 ASN A N 1
ATOM 638 C CA . ASN A 1 81 ? 19.531 10.531 -12.336 1.00 42.81 81 ASN A CA 1
ATOM 639 C C . ASN A 1 81 ? 18.333 9.672 -11.877 1.00 42.81 81 ASN A C 1
ATOM 641 O O . ASN A 1 81 ? 17.947 8.739 -12.576 1.00 42.81 81 ASN A O 1
ATOM 645 N N . PHE A 1 82 ? 17.740 9.948 -10.718 1.00 45.78 82 PHE A N 1
ATOM 646 C CA . PHE A 1 82 ? 16.633 9.192 -10.170 1.00 45.78 82 PHE A CA 1
ATOM 647 C C . PHE A 1 82 ? 15.562 10.121 -9.595 1.00 45.78 82 PHE A C 1
ATOM 649 O O . PHE A 1 82 ? 15.719 10.643 -8.493 1.00 45.78 82 PHE A O 1
ATOM 656 N N . ARG A 1 83 ? 14.414 10.101 -10.286 1.00 53.44 83 ARG A N 1
ATOM 657 C CA . ARG A 1 83 ? 13.061 10.364 -9.769 1.00 53.44 83 ARG A CA 1
ATOM 658 C C . ARG A 1 83 ? 12.683 11.840 -9.655 1.00 53.44 83 ARG A C 1
ATOM 660 O O . ARG A 1 83 ? 12.762 12.436 -8.582 1.00 53.44 83 ARG A O 1
ATOM 667 N N . ASP A 1 84 ? 12.139 12.369 -10.744 1.00 61.75 84 ASP A N 1
ATOM 668 C CA . ASP A 1 84 ? 11.277 13.547 -10.676 1.00 61.75 84 ASP A CA 1
ATOM 669 C C . ASP A 1 84 ? 9.988 13.162 -9.942 1.00 61.75 84 ASP A C 1
ATOM 671 O O . ASP A 1 84 ? 9.406 12.103 -10.195 1.00 61.75 84 ASP A O 1
ATOM 675 N N . LEU A 1 85 ? 9.583 13.976 -8.967 1.00 61.53 85 LEU A N 1
ATOM 676 C CA . LEU A 1 85 ? 8.411 13.694 -8.141 1.00 61.53 85 LEU A CA 1
ATOM 677 C C . LEU A 1 85 ? 7.238 14.531 -8.639 1.00 61.53 85 LEU A C 1
ATOM 679 O O . LEU A 1 85 ? 7.258 15.759 -8.520 1.00 61.53 85 LEU A O 1
ATOM 683 N N . LEU A 1 86 ? 6.223 13.854 -9.168 1.00 65.81 86 LEU A N 1
ATOM 684 C CA . LEU A 1 86 ? 4.935 14.453 -9.475 1.00 65.81 86 LEU A CA 1
ATOM 685 C C . LEU A 1 86 ? 4.086 14.526 -8.204 1.00 65.81 86 LEU A C 1
ATOM 687 O O . LEU A 1 86 ? 3.850 13.512 -7.553 1.00 65.81 86 LEU A O 1
ATOM 691 N N . ASN A 1 87 ? 3.608 15.724 -7.887 1.00 66.56 87 ASN A N 1
ATOM 692 C CA . ASN A 1 87 ? 2.631 15.971 -6.834 1.00 66.56 87 ASN A CA 1
ATOM 693 C C . ASN A 1 87 ? 1.334 16.450 -7.495 1.00 66.56 87 ASN A C 1
ATOM 695 O O . ASN A 1 87 ? 1.393 17.331 -8.354 1.00 66.56 87 ASN A O 1
ATOM 699 N N . LEU A 1 88 ? 0.203 15.874 -7.092 1.00 69.12 88 LEU A N 1
ATOM 700 C CA . LEU A 1 88 ? -1.153 16.214 -7.533 1.00 69.12 88 LEU A CA 1
ATOM 701 C C . LEU A 1 88 ? -1.983 16.520 -6.279 1.00 69.12 88 LEU A C 1
ATOM 703 O O . LEU A 1 88 ? -1.840 15.815 -5.279 1.00 69.12 88 LEU A O 1
ATOM 707 N N . TRP A 1 89 ? -2.822 17.549 -6.313 1.00 67.25 89 TRP A N 1
ATOM 708 C CA . TRP A 1 89 ? -3.688 17.930 -5.196 1.00 67.25 89 TRP A CA 1
ATOM 709 C C . TRP A 1 89 ? -4.984 18.578 -5.686 1.00 67.25 89 TRP A C 1
ATOM 711 O O . TRP A 1 89 ? -5.087 18.996 -6.837 1.00 67.25 89 TRP A O 1
ATOM 721 N N . ASP A 1 90 ? -5.967 18.701 -4.796 1.00 66.12 90 ASP A N 1
ATOM 722 C CA . ASP A 1 90 ? -7.194 19.443 -5.083 1.00 66.12 90 ASP A CA 1
ATOM 723 C C . ASP A 1 90 ? -6.940 20.955 -4.971 1.00 66.12 90 ASP A C 1
ATOM 725 O O . ASP A 1 90 ? -6.678 21.481 -3.885 1.00 66.12 90 ASP A O 1
ATOM 729 N N . ALA A 1 91 ? -7.005 21.660 -6.100 1.00 69.50 91 ALA A N 1
ATOM 730 C CA . ALA A 1 91 ? -6.774 23.102 -6.185 1.00 69.50 91 ALA A CA 1
ATOM 731 C C . ALA A 1 91 ? -7.868 23.941 -5.502 1.00 69.50 91 ALA A C 1
ATOM 733 O O . ALA A 1 91 ? -7.680 25.139 -5.301 1.00 69.50 91 ALA A O 1
ATOM 734 N N . SER A 1 92 ? -9.001 23.336 -5.138 1.00 61.34 92 SER A N 1
ATOM 735 C CA . SER A 1 92 ? -10.063 23.991 -4.365 1.00 61.34 92 SER A CA 1
ATOM 736 C C . SER A 1 92 ? -9.681 24.135 -2.893 1.00 61.34 92 SER A C 1
ATOM 738 O O . SER A 1 92 ? -10.179 25.029 -2.211 1.00 61.34 92 SER A O 1
ATOM 740 N N . PHE A 1 93 ? -8.794 23.261 -2.409 1.00 47.78 93 PHE A N 1
ATOM 741 C CA . PHE A 1 93 ? -8.368 23.214 -1.012 1.00 47.78 93 PHE A CA 1
ATOM 742 C C . PHE A 1 93 ? -6.917 23.661 -0.817 1.00 47.78 93 PHE A C 1
ATOM 744 O O . PHE A 1 93 ? -6.594 24.208 0.236 1.00 47.78 93 PHE A O 1
ATOM 751 N N . PHE A 1 94 ? -6.046 23.473 -1.816 1.00 49.09 94 PHE A N 1
ATOM 752 C CA . PHE A 1 94 ? -4.607 23.706 -1.673 1.00 49.09 94 PHE A CA 1
ATOM 753 C C . PHE A 1 94 ? -4.018 24.560 -2.804 1.00 49.09 94 PHE A C 1
ATOM 755 O O . PHE A 1 94 ? -4.287 24.350 -3.989 1.00 49.09 94 PHE A O 1
ATOM 762 N N . PHE A 1 95 ? -3.123 25.484 -2.440 1.00 49.31 95 PHE A N 1
ATOM 763 C CA . PHE A 1 95 ? -2.357 26.317 -3.372 1.00 49.31 95 PHE A CA 1
ATOM 764 C C . PHE A 1 95 ? -0.855 26.190 -3.106 1.00 49.31 95 PHE A C 1
ATOM 766 O O . PHE A 1 95 ? -0.412 26.156 -1.958 1.00 49.31 95 PHE A O 1
ATOM 773 N N . LEU A 1 96 ? -0.050 26.145 -4.170 1.00 51.53 96 LEU A N 1
ATOM 774 C CA . LEU A 1 96 ? 1.394 25.953 -4.053 1.00 51.53 96 LEU A CA 1
ATOM 775 C C . LEU A 1 96 ? 2.105 27.222 -3.539 1.00 51.53 96 LEU A C 1
ATOM 777 O O . LEU A 1 96 ? 2.432 28.106 -4.325 1.00 51.53 96 LEU A O 1
ATOM 781 N N . LEU A 1 97 ? 2.418 27.223 -2.236 1.00 48.44 97 LEU A N 1
ATOM 782 C CA . LEU A 1 97 ? 3.534 27.899 -1.549 1.00 48.44 97 LEU A CA 1
ATOM 783 C C . LEU A 1 97 ? 4.511 28.732 -2.405 1.00 48.44 97 LEU A C 1
ATOM 785 O O . LEU A 1 97 ? 4.342 29.922 -2.651 1.00 48.44 97 LEU A O 1
ATOM 789 N N . THR A 1 98 ? 5.633 28.093 -2.762 1.00 47.97 98 THR A N 1
ATOM 790 C CA . THR A 1 98 ? 6.690 28.518 -3.700 1.00 47.97 98 THR A CA 1
ATOM 791 C C . THR A 1 98 ? 7.686 27.352 -3.841 1.00 47.97 98 THR A C 1
ATOM 793 O O . THR A 1 98 ? 7.969 26.671 -2.854 1.00 47.97 98 THR A O 1
ATOM 796 N N . ALA A 1 99 ? 8.271 27.120 -5.020 1.00 50.56 99 ALA A N 1
ATOM 797 C CA . ALA A 1 99 ? 9.303 26.097 -5.233 1.00 50.56 99 ALA A CA 1
ATOM 798 C C . ALA A 1 99 ? 10.711 26.726 -5.250 1.00 50.56 99 ALA A C 1
ATOM 800 O O . ALA A 1 99 ? 11.031 27.441 -6.195 1.00 50.56 99 ALA A O 1
ATOM 801 N N . LEU A 1 100 ? 11.569 26.481 -4.244 1.00 41.25 100 LEU A N 1
ATOM 802 C CA . LEU A 1 100 ? 12.968 26.959 -4.253 1.00 41.25 100 LEU A CA 1
ATOM 803 C C . LEU A 1 100 ? 13.983 25.944 -3.670 1.00 41.25 100 LEU A C 1
ATOM 805 O O . LEU A 1 100 ? 13.755 25.331 -2.629 1.00 41.25 100 LEU A O 1
ATOM 809 N N . SER A 1 101 ? 15.124 25.834 -4.363 1.00 42.25 101 SER A N 1
ATOM 810 C CA . SER A 1 101 ? 16.373 25.066 -4.131 1.00 42.25 101 SER A CA 1
ATOM 811 C C . SER A 1 101 ? 17.234 25.627 -2.969 1.00 42.25 101 SER A C 1
ATOM 813 O O . SER A 1 101 ? 17.063 26.791 -2.620 1.00 42.25 101 SER A O 1
ATOM 815 N N . GLN A 1 102 ? 18.240 25.001 -2.333 1.00 49.12 102 GLN A N 1
ATOM 816 C CA . GLN A 1 102 ? 18.886 23.677 -2.307 1.00 49.12 102 GLN A CA 1
ATOM 817 C C . GLN A 1 102 ? 19.578 23.576 -0.916 1.00 49.12 102 GLN A C 1
ATOM 819 O O . GLN A 1 102 ? 20.186 24.546 -0.464 1.00 49.12 102 GLN A O 1
ATOM 824 N N . GLY A 1 103 ? 19.532 22.434 -0.224 1.00 38.41 103 GLY A N 1
ATOM 825 C CA . GLY A 1 103 ? 20.452 22.113 0.886 1.00 38.41 103 GLY A CA 1
ATOM 826 C C . GLY A 1 103 ? 19.890 22.266 2.306 1.00 38.41 103 GLY A C 1
ATOM 827 O O . GLY A 1 103 ? 19.356 21.309 2.852 1.00 38.41 103 GLY A O 1
ATOM 828 N N . ALA A 1 104 ? 20.011 23.440 2.933 1.00 39.22 104 ALA A N 1
ATOM 829 C CA . ALA A 1 104 ? 19.605 23.638 4.338 1.00 39.22 104 ALA A CA 1
ATOM 830 C C . ALA A 1 104 ? 18.099 23.909 4.503 1.00 39.22 104 ALA A C 1
ATOM 832 O O . ALA A 1 104 ? 17.458 23.406 5.426 1.00 39.22 104 ALA A O 1
ATOM 833 N N . ARG A 1 105 ? 17.502 24.623 3.538 1.00 41.31 105 ARG A N 1
ATOM 834 C CA . ARG A 1 105 ? 16.043 24.758 3.433 1.00 41.31 105 ARG A CA 1
ATOM 835 C C . ARG A 1 105 ? 15.367 23.420 3.188 1.00 41.31 105 ARG A C 1
ATOM 837 O O . ARG A 1 105 ? 14.239 23.283 3.610 1.00 41.31 105 ARG A O 1
ATOM 844 N N . ASN A 1 106 ? 16.045 22.439 2.586 1.00 42.09 106 ASN A N 1
ATOM 845 C CA . ASN A 1 106 ? 15.453 21.136 2.282 1.00 42.09 106 ASN A CA 1
ATOM 846 C C . ASN A 1 106 ? 15.083 20.347 3.540 1.00 42.09 106 ASN A C 1
ATOM 848 O O . ASN A 1 106 ? 14.090 19.640 3.509 1.00 42.09 106 ASN A O 1
ATOM 852 N N . MET A 1 107 ? 15.828 20.466 4.646 1.00 41.62 107 MET A N 1
ATOM 853 C CA . MET A 1 107 ? 15.408 19.839 5.907 1.00 41.62 107 MET A CA 1
ATOM 854 C C . MET A 1 107 ? 14.236 20.584 6.540 1.00 41.62 107 MET A C 1
ATOM 856 O O . MET A 1 107 ? 13.285 19.943 6.968 1.00 41.62 107 MET A O 1
ATOM 860 N N . ILE A 1 108 ? 14.275 21.919 6.558 1.00 45.66 108 ILE A N 1
ATOM 861 C CA . ILE A 1 108 ? 13.196 22.739 7.130 1.00 45.66 108 ILE A CA 1
ATOM 862 C C . ILE A 1 108 ? 11.917 22.620 6.292 1.00 45.66 108 ILE A C 1
ATOM 864 O O . ILE A 1 108 ? 10.837 22.525 6.851 1.00 45.66 108 ILE A O 1
ATOM 868 N N . SER A 1 109 ? 12.027 22.562 4.966 1.00 52.50 109 SER A N 1
ATOM 869 C CA . SER A 1 109 ? 10.905 22.405 4.045 1.00 52.50 109 SER A CA 1
ATOM 870 C C . SER A 1 109 ? 10.404 20.972 4.000 1.00 52.50 109 SER A C 1
ATOM 872 O O . SER A 1 109 ? 9.200 20.786 3.974 1.00 52.50 109 SER A O 1
ATOM 874 N N . HIS A 1 110 ? 11.267 19.950 4.059 1.00 47.69 110 HIS A N 1
ATOM 875 C CA . HIS A 1 110 ? 10.790 18.579 4.258 1.00 47.69 110 HIS A CA 1
ATOM 876 C C . HIS A 1 110 ? 10.082 18.447 5.600 1.00 47.69 110 HIS A C 1
ATOM 878 O O . HIS A 1 110 ? 9.041 17.810 5.653 1.00 47.69 110 HIS A O 1
ATOM 884 N N . LEU A 1 111 ? 10.600 19.059 6.667 1.00 46.22 111 LEU A N 1
ATOM 885 C CA . LEU A 1 111 ? 9.924 19.053 7.957 1.00 46.22 111 LEU A CA 1
ATOM 886 C C . LEU A 1 111 ? 8.594 19.809 7.879 1.00 46.22 111 LEU A C 1
ATOM 888 O O . LEU A 1 111 ? 7.598 19.277 8.336 1.00 46.22 111 LEU A O 1
ATOM 892 N N . ALA A 1 112 ? 8.548 20.979 7.238 1.00 55.84 112 ALA A N 1
ATOM 893 C CA . 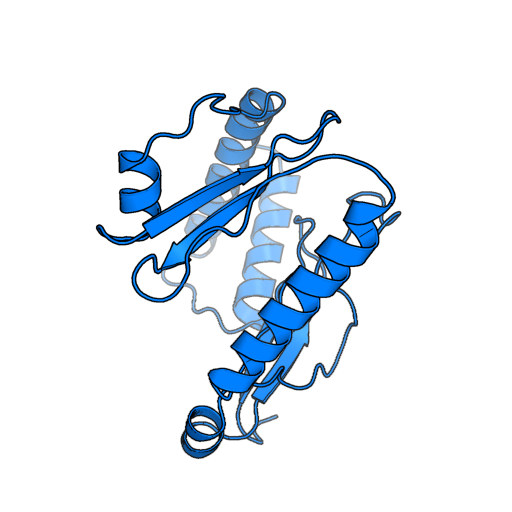ALA A 1 112 ? 7.322 21.753 7.054 1.00 55.84 112 ALA A CA 1
ATOM 894 C C . ALA A 1 112 ? 6.283 21.012 6.201 1.00 55.84 112 ALA A C 1
ATOM 896 O O . ALA A 1 112 ? 5.131 20.955 6.593 1.00 55.84 112 ALA A O 1
ATOM 897 N N . ILE A 1 113 ? 6.693 20.378 5.099 1.00 62.94 113 ILE A N 1
ATOM 898 C CA . ILE A 1 113 ? 5.818 19.567 4.238 1.00 62.94 113 ILE A CA 1
ATOM 899 C C . ILE A 1 113 ? 5.332 18.321 4.986 1.00 62.94 113 ILE A C 1
ATOM 901 O O . ILE A 1 113 ? 4.179 17.938 4.852 1.00 62.94 113 ILE A O 1
ATOM 905 N N . MET A 1 114 ? 6.188 17.674 5.786 1.00 59.62 114 MET A N 1
ATOM 906 C CA . MET A 1 114 ? 5.771 16.538 6.616 1.00 59.62 114 MET A CA 1
ATOM 907 C C . MET A 1 114 ? 4.833 16.972 7.741 1.00 59.62 114 MET A C 1
ATOM 909 O O . MET A 1 114 ? 3.907 16.237 8.055 1.00 59.62 114 MET A O 1
ATOM 913 N N . LEU A 1 115 ? 5.045 18.148 8.333 1.00 64.81 115 LEU A N 1
ATOM 914 C CA . LEU A 1 115 ? 4.141 18.717 9.329 1.00 64.81 115 LEU A CA 1
ATOM 915 C C . LEU A 1 115 ? 2.799 19.076 8.693 1.00 64.81 115 LEU A C 1
ATOM 917 O O . LEU A 1 115 ? 1.783 18.632 9.193 1.00 64.81 115 LEU A O 1
ATOM 921 N N . GLU A 1 116 ? 2.791 19.779 7.563 1.00 73.69 116 GLU A N 1
ATOM 922 C CA . GLU A 1 116 ? 1.577 20.115 6.811 1.00 73.69 116 GLU A CA 1
ATOM 923 C C . GLU A 1 116 ? 0.809 18.858 6.392 1.00 73.69 116 GLU A C 1
ATOM 925 O O . GLU A 1 116 ? -0.400 18.777 6.583 1.00 73.69 116 GLU A O 1
ATOM 930 N N . PHE A 1 117 ? 1.512 17.840 5.893 1.00 68.88 117 PHE A N 1
ATOM 931 C CA . PHE A 1 117 ? 0.901 16.561 5.554 1.00 68.88 117 PHE A CA 1
ATOM 932 C C . PHE A 1 117 ? 0.326 15.859 6.791 1.00 68.88 117 PHE A C 1
ATOM 934 O O . PHE A 1 117 ? -0.791 15.355 6.737 1.00 68.88 117 PHE A O 1
ATOM 941 N N . ASN A 1 118 ? 1.042 15.850 7.918 1.00 69.31 118 ASN A N 1
ATOM 942 C CA . ASN A 1 118 ? 0.540 15.265 9.162 1.00 69.31 118 ASN A CA 1
ATOM 943 C C . ASN A 1 118 ? -0.674 16.029 9.711 1.00 69.31 118 ASN A C 1
ATOM 945 O O . ASN A 1 118 ? -1.630 15.394 10.146 1.00 69.31 118 ASN A O 1
ATOM 949 N N . GLU A 1 119 ? -0.660 17.363 9.661 1.00 75.31 119 GLU A N 1
ATOM 950 C CA . GLU A 1 119 ? -1.791 18.213 10.049 1.00 75.31 119 GLU A CA 1
ATOM 951 C C . GLU A 1 119 ? -2.996 17.970 9.140 1.00 75.31 119 GLU A C 1
ATOM 953 O O . GLU A 1 119 ? -4.119 17.869 9.623 1.00 75.31 119 GLU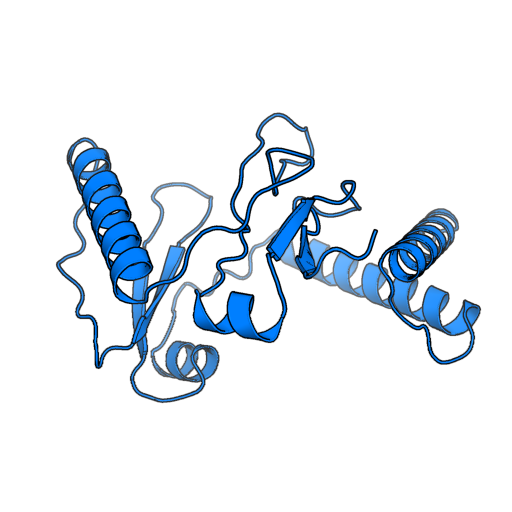 A O 1
ATOM 958 N N . PHE A 1 120 ? -2.777 17.800 7.835 1.00 77.81 120 PHE A N 1
ATOM 959 C CA . PHE A 1 120 ? -3.831 17.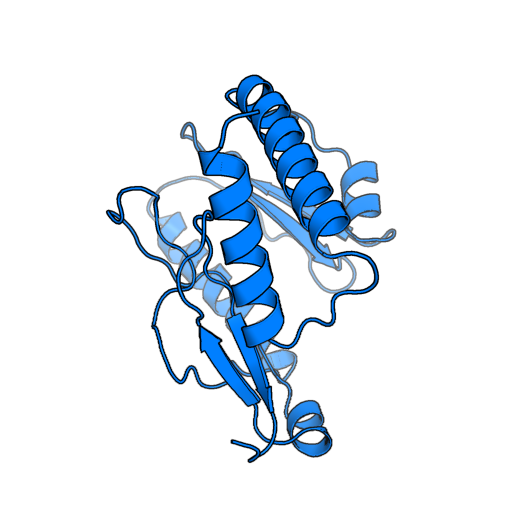422 6.900 1.00 77.81 120 PHE A CA 1
ATOM 960 C C . PHE A 1 120 ? -4.441 16.059 7.250 1.00 77.81 120 PHE A C 1
ATOM 962 O O . PHE A 1 120 ? -5.659 15.961 7.388 1.00 77.81 120 PHE A O 1
ATOM 969 N N . ILE A 1 121 ? -3.609 15.027 7.443 1.00 73.31 121 ILE A N 1
ATOM 970 C CA . ILE A 1 121 ? -4.056 13.684 7.845 1.00 73.31 121 ILE A CA 1
ATOM 971 C C . ILE A 1 121 ? -4.858 13.741 9.152 1.00 73.31 121 ILE A C 1
ATOM 973 O O . ILE A 1 121 ? -5.919 13.122 9.259 1.00 73.31 121 ILE A O 1
ATOM 977 N N . TYR A 1 122 ? -4.388 14.529 10.119 1.00 71.19 122 TYR A N 1
ATOM 978 C CA . TYR A 1 122 ? -5.092 14.753 11.375 1.00 71.19 122 TYR A CA 1
ATOM 979 C C . TYR A 1 122 ? -6.428 15.486 11.171 1.00 71.19 122 TYR A C 1
ATOM 981 O O . TYR A 1 122 ? -7.443 15.087 11.741 1.00 71.19 122 TYR A O 1
ATOM 989 N N . GLY A 1 123 ? -6.449 16.517 10.323 1.00 75.38 123 GLY A N 1
ATOM 990 C CA . GLY A 1 123 ? -7.624 17.337 10.029 1.00 75.38 123 GLY A CA 1
ATOM 991 C C . GLY A 1 123 ? -8.745 16.589 9.307 1.00 75.38 123 GLY A C 1
ATOM 992 O O . GLY A 1 123 ? -9.912 16.917 9.500 1.00 75.38 123 GLY A O 1
ATOM 993 N N . ILE A 1 124 ? -8.418 15.553 8.528 1.00 76.75 124 ILE A N 1
ATOM 994 C CA . ILE A 1 124 ? -9.416 14.660 7.913 1.00 76.75 124 ILE A CA 1
ATOM 995 C C . ILE A 1 124 ? -9.788 13.462 8.805 1.00 76.75 124 ILE A C 1
ATOM 997 O O . ILE A 1 124 ? -10.532 12.584 8.371 1.00 76.75 124 ILE A O 1
ATOM 1001 N N . HIS A 1 125 ? -9.290 13.419 10.047 1.00 80.25 125 HIS A N 1
ATOM 1002 C CA . HIS A 1 125 ? -9.602 12.400 11.055 1.00 80.25 125 HIS A CA 1
ATOM 1003 C C . HIS A 1 125 ? -9.350 10.948 10.609 1.00 80.25 125 HIS A C 1
ATOM 1005 O O . HIS A 1 125 ? -10.127 10.043 10.934 1.00 80.25 125 HIS A O 1
ATOM 1011 N N . VAL A 1 126 ? -8.245 10.714 9.895 1.00 81.12 126 VAL A N 1
ATOM 1012 C CA . VAL A 1 126 ? -7.771 9.361 9.570 1.00 81.12 126 VAL A CA 1
ATOM 1013 C C . VAL A 1 126 ? -6.490 9.040 10.334 1.00 81.12 126 VAL A C 1
ATOM 1015 O O . VAL A 1 126 ? -5.644 9.903 10.568 1.00 81.12 126 VAL A O 1
ATOM 1018 N N . PHE A 1 127 ? -6.333 7.780 10.718 1.00 82.38 127 PHE A N 1
ATOM 1019 C CA . PHE A 1 127 ? -5.237 7.300 11.549 1.00 82.38 127 PHE A CA 1
ATOM 1020 C C . PHE A 1 127 ? -4.571 6.098 10.894 1.00 82.38 127 PHE A C 1
ATOM 1022 O O . PHE A 1 127 ? -5.219 5.303 10.219 1.00 82.38 127 PHE A O 1
ATOM 1029 N N . GLU A 1 128 ? -3.260 5.953 11.082 1.00 84.56 128 GLU A N 1
ATOM 1030 C CA . GLU A 1 128 ? -2.553 4.771 10.591 1.00 84.56 128 GLU A CA 1
ATOM 1031 C C . GLU A 1 128 ? -2.986 3.537 11.382 1.00 84.56 128 GLU A C 1
ATOM 1033 O O . GLU A 1 128 ? -2.801 3.479 12.599 1.00 84.56 128 GLU A O 1
ATOM 1038 N N . SER A 1 129 ? -3.526 2.532 10.689 1.00 85.62 129 SER A N 1
ATOM 1039 C CA . SER A 1 129 ? -3.946 1.295 11.344 1.00 85.62 129 SER A CA 1
ATOM 1040 C C . SER A 1 129 ? -2.718 0.515 11.860 1.00 85.62 129 SER A C 1
ATOM 1042 O O . SER A 1 129 ? -1.660 0.533 11.219 1.00 85.62 129 SER A O 1
ATOM 1044 N N . PRO A 1 130 ? -2.802 -0.199 12.995 1.00 86.44 130 PRO A N 1
ATOM 1045 C CA . PRO A 1 130 ? -1.665 -0.903 13.589 1.00 86.44 130 PRO A CA 1
ATOM 1046 C C . PRO A 1 130 ? -1.046 -1.934 12.639 1.00 86.44 130 PRO A C 1
ATOM 1048 O O . PRO A 1 130 ? -1.748 -2.700 11.987 1.00 86.44 130 PRO A O 1
ATOM 1051 N N . ILE A 1 131 ? 0.288 -1.989 12.586 1.00 84.50 131 ILE A N 1
ATOM 1052 C CA . ILE A 1 131 ? 1.023 -2.990 11.800 1.00 84.50 131 ILE A CA 1
ATOM 1053 C C . ILE A 1 131 ? 1.384 -4.182 12.693 1.00 84.50 131 ILE A C 1
ATOM 1055 O O . ILE A 1 131 ? 2.128 -4.028 13.661 1.00 84.50 131 ILE A O 1
ATOM 1059 N N . CYS A 1 132 ? 0.926 -5.381 12.331 1.00 80.56 132 CYS A N 1
ATOM 1060 C CA . CYS A 1 132 ? 1.047 -6.582 13.173 1.00 80.56 132 CYS A CA 1
ATOM 1061 C C . CYS A 1 132 ? 2.212 -7.516 12.805 1.00 80.56 132 CYS A C 1
ATOM 1063 O O . CYS A 1 132 ? 2.411 -8.540 13.449 1.00 80.56 132 CYS A O 1
ATOM 1065 N N . SER A 1 133 ? 2.990 -7.203 11.765 1.00 75.94 133 SER A N 1
ATOM 1066 C CA . SER A 1 133 ? 4.005 -8.125 11.228 1.00 75.94 133 SER A CA 1
ATOM 1067 C C . SER A 1 133 ? 5.356 -7.449 10.981 1.00 75.94 133 SER A C 1
ATOM 1069 O O . SER A 1 133 ? 6.193 -7.351 11.877 1.00 75.94 133 SER A O 1
ATOM 1071 N N . ARG A 1 134 ? 5.615 -7.003 9.749 1.00 76.38 134 ARG A N 1
ATOM 1072 C CA . ARG A 1 134 ? 6.904 -6.424 9.341 1.00 76.38 134 ARG A CA 1
ATOM 1073 C C . ARG A 1 134 ? 6.919 -4.915 9.521 1.00 76.38 134 ARG A C 1
ATOM 1075 O O . ARG A 1 134 ? 5.914 -4.295 9.817 1.00 76.38 134 ARG A O 1
ATOM 1082 N N . LYS A 1 135 ? 8.085 -4.298 9.328 1.00 79.50 135 LYS A N 1
ATOM 1083 C CA . LYS A 1 135 ? 8.259 -2.842 9.472 1.00 79.50 135 LYS A CA 1
ATOM 1084 C C . LYS A 1 135 ? 8.424 -2.100 8.148 1.00 79.50 135 LYS A C 1
ATOM 1086 O O . LYS A 1 135 ? 8.455 -0.871 8.176 1.00 79.50 135 LYS A O 1
ATOM 1091 N N . TYR A 1 136 ? 8.563 -2.797 7.025 1.00 82.94 136 TYR A N 1
ATOM 1092 C CA . TYR A 1 136 ? 8.917 -2.200 5.736 1.00 82.94 136 TYR A CA 1
ATOM 1093 C C . TYR A 1 136 ? 8.002 -2.723 4.642 1.00 82.94 136 TYR A C 1
ATOM 1095 O O . TYR A 1 136 ? 7.673 -3.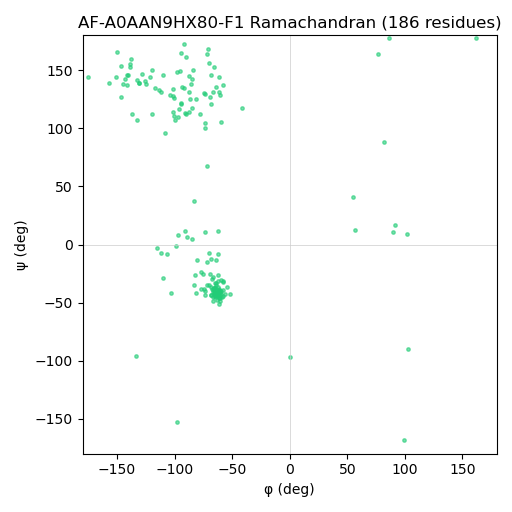904 4.636 1.00 82.94 136 TYR A O 1
ATOM 1103 N N . THR A 1 137 ? 7.633 -1.839 3.724 1.00 79.94 137 THR A N 1
ATOM 1104 C CA . THR A 1 137 ? 6.704 -2.117 2.619 1.00 79.94 137 THR A CA 1
ATOM 1105 C C . THR A 1 137 ? 7.399 -2.016 1.266 1.00 79.94 137 THR A C 1
ATOM 1107 O O . THR A 1 137 ? 6.842 -2.371 0.237 1.00 79.94 137 THR A O 1
ATOM 1110 N N . TRP A 1 138 ? 8.682 -1.646 1.278 1.00 85.94 138 TRP A N 1
ATOM 1111 C CA . TRP A 1 138 ? 9.554 -1.617 0.120 1.00 85.94 138 TRP A CA 1
ATOM 1112 C C . TRP A 1 138 ? 10.981 -2.045 0.479 1.00 85.94 138 TRP A C 1
ATOM 1114 O O . TRP A 1 138 ? 11.507 -1.666 1.531 1.00 85.94 138 TRP A O 1
ATOM 1124 N N . SER A 1 139 ? 11.643 -2.776 -0.417 1.00 81.75 139 SER A N 1
ATOM 1125 C CA . SER A 1 139 ? 13.078 -3.046 -0.363 1.00 81.75 139 SER A CA 1
ATOM 1126 C C . SER A 1 139 ? 13.726 -3.007 -1.745 1.00 81.75 139 SER A C 1
ATOM 1128 O O . SER A 1 139 ? 13.153 -3.407 -2.761 1.00 81.75 139 SER A O 1
ATOM 1130 N N . LYS A 1 140 ? 14.974 -2.538 -1.789 1.00 79.81 140 LYS A N 1
ATOM 1131 C CA . LYS A 1 140 ? 15.801 -2.606 -2.997 1.00 79.81 140 LYS A CA 1
ATOM 1132 C C . LYS A 1 140 ? 16.101 -4.073 -3.339 1.00 79.81 140 LYS A C 1
ATOM 1134 O O . LYS A 1 140 ? 16.154 -4.921 -2.452 1.00 79.81 140 LYS A O 1
ATOM 1139 N N . LYS A 1 141 ? 16.326 -4.389 -4.625 1.00 74.62 141 LYS A N 1
ATOM 1140 C CA . LYS A 1 141 ? 16.588 -5.773 -5.085 1.00 74.62 141 LYS A CA 1
ATOM 1141 C C . LYS A 1 141 ? 17.750 -6.451 -4.357 1.00 74.62 141 LYS A C 1
ATOM 1143 O O . LYS A 1 141 ? 17.654 -7.638 -4.075 1.00 74.62 141 LYS A O 1
ATOM 1148 N N . ASP A 1 142 ? 18.785 -5.681 -4.042 1.00 77.88 142 ASP A N 1
ATOM 1149 C CA . ASP A 1 142 ? 19.982 -6.097 -3.304 1.00 77.88 142 ASP A CA 1
ATOM 1150 C C . ASP A 1 142 ? 19.813 -6.042 -1.772 1.00 77.88 142 ASP A C 1
ATOM 1152 O O . ASP A 1 142 ? 20.776 -6.238 -1.040 1.00 77.88 142 ASP A O 1
ATOM 1156 N N . SER A 1 143 ? 18.610 -5.730 -1.278 1.00 75.88 143 SER A N 1
ATOM 1157 C CA . SER A 1 143 ? 18.282 -5.553 0.142 1.00 75.88 143 SER A CA 1
ATOM 1158 C C . SER A 1 143 ? 19.118 -4.499 0.883 1.00 75.88 143 SER A C 1
ATOM 1160 O O . SER A 1 143 ? 19.028 -4.399 2.103 1.00 75.88 143 SER A O 1
ATOM 1162 N N . SER A 1 144 ? 19.877 -3.656 0.174 1.00 75.44 144 SER A N 1
ATOM 1163 C CA . SER A 1 144 ? 20.720 -2.614 0.786 1.00 75.44 144 SER A CA 1
ATOM 1164 C C . SER A 1 144 ? 19.919 -1.448 1.373 1.00 75.44 144 SER A C 1
ATOM 1166 O O . SER A 1 144 ? 20.442 -0.650 2.147 1.00 75.44 144 SER A O 1
ATOM 1168 N N . SER A 1 145 ? 18.640 -1.327 1.010 1.00 76.12 145 SER A N 1
ATOM 1169 C CA . SER A 1 145 ? 17.743 -0.308 1.543 1.00 76.12 145 SER A CA 1
ATOM 1170 C C . SER A 1 145 ? 16.329 -0.852 1.687 1.00 76.12 145 SER A C 1
ATOM 1172 O O . SER A 1 145 ? 15.827 -1.533 0.790 1.00 76.12 145 SER A O 1
ATOM 1174 N N . MET A 1 146 ? 15.686 -0.518 2.805 1.00 78.75 146 MET A N 1
ATOM 1175 C CA . MET A 1 146 ? 14.293 -0.841 3.099 1.00 78.75 146 MET A CA 1
ATOM 1176 C C . MET A 1 146 ? 13.573 0.420 3.567 1.00 78.75 146 MET A C 1
ATOM 1178 O O . MET A 1 146 ? 14.133 1.226 4.314 1.00 78.75 146 MET A O 1
ATOM 1182 N N . ARG A 1 147 ? 12.339 0.617 3.104 1.00 75.94 147 ARG A N 1
ATOM 1183 C CA . ARG A 1 147 ? 11.519 1.796 3.404 1.00 75.94 147 ARG A CA 1
ATOM 1184 C C . ARG A 1 147 ? 10.078 1.365 3.668 1.00 75.94 147 ARG A C 1
ATOM 1186 O O . ARG A 1 147 ? 9.643 0.307 3.220 1.00 75.94 147 ARG A O 1
ATOM 1193 N N . ARG A 1 148 ? 9.342 2.183 4.418 1.00 79.94 148 ARG A N 1
ATOM 1194 C CA . ARG A 1 148 ? 7.894 2.043 4.596 1.00 79.94 148 ARG A CA 1
ATOM 1195 C C . ARG A 1 148 ? 7.225 3.177 3.837 1.00 79.94 148 ARG A C 1
ATOM 1197 O O . ARG A 1 148 ? 7.211 4.304 4.327 1.00 79.94 148 ARG A O 1
ATOM 1204 N N . LEU A 1 149 ? 6.810 2.879 2.614 1.00 79.56 149 LEU A N 1
ATOM 1205 C CA . LEU A 1 149 ? 6.240 3.850 1.680 1.00 79.56 149 LEU A CA 1
ATOM 1206 C C . LEU A 1 149 ? 4.722 3.703 1.613 1.00 79.56 149 LEU A C 1
ATOM 1208 O O . LEU A 1 149 ? 4.009 4.694 1.662 1.00 79.56 149 LEU A O 1
ATOM 1212 N N . ASP A 1 150 ? 4.254 2.462 1.593 1.00 83.62 150 ASP A N 1
ATOM 1213 C CA . ASP A 1 150 ? 2.839 2.117 1.499 1.00 83.62 150 ASP A CA 1
ATOM 1214 C C . ASP A 1 150 ? 2.227 1.961 2.910 1.00 83.62 150 ASP A C 1
ATOM 1216 O O . ASP A 1 150 ? 2.868 1.359 3.781 1.00 83.62 150 ASP A O 1
ATOM 1220 N N . ARG A 1 151 ? 1.037 2.538 3.156 1.00 84.75 151 ARG A N 1
ATOM 1221 C CA . ARG A 1 151 ? 0.308 2.528 4.446 1.00 84.75 151 ARG A CA 1
ATOM 1222 C C . ARG A 1 151 ? -1.205 2.601 4.216 1.00 84.75 151 ARG A C 1
ATOM 1224 O O . ARG A 1 151 ? -1.641 3.335 3.334 1.00 84.75 151 ARG A O 1
ATOM 1231 N N . PHE A 1 152 ? -1.986 1.914 5.044 1.00 84.25 152 PHE A N 1
ATOM 1232 C CA . PHE A 1 152 ? -3.428 2.127 5.180 1.00 84.25 152 PHE A CA 1
ATOM 1233 C C . PHE A 1 152 ? -3.720 3.108 6.315 1.00 84.25 152 PHE A C 1
ATOM 1235 O O . PHE A 1 152 ? -3.144 3.004 7.402 1.00 84.25 152 PHE A O 1
ATOM 1242 N N . LEU A 1 153 ? -4.624 4.046 6.042 1.00 85.50 153 LEU A N 1
ATOM 1243 C CA . LEU A 1 153 ? -5.184 4.965 7.023 1.00 85.50 153 LEU A CA 1
ATOM 1244 C C . LEU A 1 153 ? -6.691 4.700 7.116 1.00 85.50 153 LEU A C 1
ATOM 1246 O O . LEU A 1 153 ? -7.349 4.571 6.084 1.00 85.50 153 LEU A O 1
ATOM 1250 N N . THR A 1 154 ? -7.224 4.622 8.330 1.00 82.06 154 THR A N 1
ATOM 1251 C CA . THR A 1 154 ? -8.644 4.370 8.613 1.00 82.06 154 THR A CA 1
ATOM 1252 C C . THR A 1 154 ? -9.236 5.518 9.418 1.00 82.06 154 THR A C 1
ATOM 1254 O O . THR A 1 154 ? -8.554 6.129 10.239 1.00 82.06 154 THR A O 1
ATOM 1257 N N . SER A 1 155 ? -10.501 5.855 9.168 1.00 83.75 155 SER A N 1
ATOM 1258 C CA . SER A 1 155 ? -11.236 6.817 9.994 1.00 83.75 155 SER A CA 1
ATOM 1259 C C . SER A 1 155 ? -11.951 6.103 11.140 1.00 83.75 155 SER A C 1
ATOM 1261 O O . SER A 1 155 ? -12.222 4.903 11.077 1.00 83.75 155 SER A O 1
ATOM 1263 N N . ILE A 1 156 ? -12.324 6.864 12.168 1.00 84.06 156 ILE A N 1
ATOM 1264 C CA . ILE A 1 156 ? -13.141 6.352 13.277 1.00 84.06 156 ILE A CA 1
ATOM 1265 C C . ILE A 1 156 ? -14.472 5.783 12.766 1.00 84.06 156 ILE A C 1
ATOM 1267 O O . ILE A 1 156 ? -14.941 4.767 13.269 1.00 84.06 156 ILE A O 1
ATOM 1271 N N . ASP A 1 157 ? -15.096 6.426 11.777 1.00 81.94 157 ASP A N 1
ATOM 1272 C CA . ASP A 1 157 ? -16.385 5.966 11.252 1.00 81.94 157 ASP A CA 1
ATOM 1273 C C . ASP A 1 157 ? -16.255 4.657 10.471 1.00 81.94 157 ASP A C 1
ATOM 1275 O O . ASP A 1 157 ? -17.110 3.786 10.606 1.00 81.94 157 ASP A O 1
ATOM 1279 N N . TRP A 1 158 ? -15.143 4.465 9.757 1.00 86.06 158 TRP A N 1
ATOM 1280 C CA . TRP A 1 158 ? -14.831 3.180 9.140 1.00 86.06 158 TRP A CA 1
ATOM 1281 C C . TRP A 1 158 ? -14.640 2.084 10.201 1.00 86.06 158 TRP A C 1
ATOM 1283 O O . TRP A 1 158 ? -15.199 1.000 10.067 1.00 86.06 158 TRP A O 1
ATOM 1293 N N . GLU A 1 159 ? -13.924 2.360 11.297 1.00 84.50 159 GLU A N 1
ATOM 1294 C CA . GLU A 1 159 ? -13.720 1.369 12.369 1.00 84.50 159 GLU A CA 1
ATOM 1295 C C . GLU A 1 159 ? -15.007 1.036 13.134 1.00 84.50 159 GLU A C 1
ATOM 1297 O O . GLU A 1 159 ? -15.172 -0.091 13.600 1.00 84.50 159 GLU A O 1
ATOM 1302 N N . LYS A 1 160 ? -15.950 1.980 13.246 1.00 83.19 160 LYS A N 1
ATOM 1303 C CA . LYS A 1 160 ? -17.286 1.704 13.802 1.00 83.19 160 LYS A CA 1
ATOM 1304 C C . LYS A 1 160 ? -18.089 0.750 12.921 1.00 83.19 160 LYS A C 1
ATOM 1306 O O . LYS A 1 160 ? -18.852 -0.050 13.454 1.00 83.19 160 LYS A O 1
ATOM 1311 N N . GLU A 1 161 ? -17.956 0.870 11.603 1.00 86.88 161 GLU A N 1
ATOM 1312 C CA . GLU A 1 161 ? -18.710 0.061 10.644 1.00 86.88 161 GLU A CA 1
ATOM 1313 C C . GLU A 1 161 ? -18.084 -1.328 10.446 1.00 86.88 161 GLU A C 1
ATOM 1315 O O . GLU A 1 161 ? -18.800 -2.327 10.425 1.00 86.88 161 GLU A O 1
ATOM 1320 N N . TRP A 1 162 ? -16.753 -1.407 10.360 1.00 83.88 162 TRP A N 1
ATOM 1321 C CA . TRP A 1 162 ? -16.029 -2.621 9.954 1.00 83.88 162 TRP A CA 1
ATOM 1322 C C . TRP A 1 162 ? -15.204 -3.270 11.078 1.00 83.88 162 TRP A C 1
ATOM 1324 O O . TRP A 1 162 ? -14.688 -4.378 10.909 1.00 83.88 162 TRP A O 1
ATOM 1334 N N . GLY A 1 163 ? -15.099 -2.622 12.240 1.00 86.56 163 GLY A N 1
ATOM 1335 C CA . GLY A 1 163 ? -14.245 -3.037 13.351 1.00 86.56 163 GLY A CA 1
ATOM 1336 C C . GLY A 1 163 ? -12.813 -2.508 13.236 1.00 86.56 163 GLY A C 1
ATOM 1337 O O . GLY A 1 163 ? -12.435 -1.851 12.268 1.00 86.56 163 GLY A O 1
ATOM 1338 N N . LEU A 1 164 ? -11.992 -2.804 14.248 1.00 87.00 164 LEU A N 1
ATOM 1339 C CA . LEU A 1 164 ? -10.600 -2.349 14.287 1.00 87.00 164 LEU A CA 1
ATOM 1340 C C . LEU A 1 164 ? -9.807 -2.904 13.100 1.00 87.00 164 LEU A C 1
ATOM 1342 O O . LEU A 1 164 ? -9.828 -4.110 12.843 1.00 87.00 164 LEU A O 1
ATOM 1346 N N . ALA A 1 165 ? -9.080 -2.024 12.412 1.00 85.44 165 ALA A N 1
ATOM 1347 C CA . ALA A 1 165 ? -8.193 -2.404 11.323 1.00 85.44 165 ALA A CA 1
ATOM 1348 C C . ALA A 1 165 ? -6.818 -2.851 11.819 1.00 85.44 165 ALA A C 1
ATOM 1350 O O . ALA A 1 165 ? -6.280 -2.323 12.788 1.00 85.44 165 ALA A O 1
ATOM 1351 N N . SER A 1 166 ? -6.180 -3.747 11.072 1.00 88.62 166 SER A N 1
ATOM 1352 C CA . SER A 1 166 ? -4.757 -4.051 11.207 1.00 88.62 166 SER A CA 1
ATOM 1353 C C . SER A 1 166 ? -4.095 -4.287 9.852 1.00 88.62 166 SER A C 1
ATOM 1355 O O . SER A 1 166 ? -4.691 -4.822 8.919 1.00 88.62 166 SER A O 1
ATOM 1357 N N . GLN A 1 167 ? -2.833 -3.882 9.737 1.00 89.50 167 GLN A N 1
ATOM 1358 C CA . GLN A 1 167 ? -2.021 -4.006 8.533 1.00 89.50 167 GLN A CA 1
ATOM 1359 C C . GLN A 1 167 ? -1.069 -5.201 8.634 1.00 89.50 167 GLN A C 1
ATOM 1361 O O . GLN A 1 167 ? -0.241 -5.309 9.549 1.00 89.50 167 GLN A O 1
ATOM 1366 N N . TRP A 1 168 ? -1.128 -6.068 7.629 1.00 83.88 168 TRP A N 1
ATOM 1367 C CA . TRP A 1 168 ? -0.332 -7.284 7.533 1.00 83.88 168 TRP A CA 1
ATOM 1368 C C . TRP A 1 168 ? 0.536 -7.241 6.285 1.00 83.88 168 TRP A C 1
ATOM 1370 O O . TRP A 1 168 ? 0.051 -7.269 5.159 1.00 83.88 168 TRP A O 1
ATOM 1380 N N . ILE A 1 169 ? 1.847 -7.153 6.485 1.00 86.25 169 ILE A N 1
ATOM 1381 C CA . ILE A 1 169 ? 2.811 -7.051 5.398 1.00 86.25 169 ILE A CA 1
ATOM 1382 C C . ILE A 1 169 ? 3.240 -8.458 4.990 1.00 86.25 169 ILE A C 1
ATOM 1384 O O . ILE A 1 169 ? 3.950 -9.167 5.719 1.00 86.25 169 ILE A O 1
ATOM 1388 N N . MET A 1 170 ? 2.835 -8.832 3.783 1.00 81.25 170 MET A N 1
ATOM 1389 C CA . MET A 1 170 ? 3.050 -10.150 3.205 1.00 8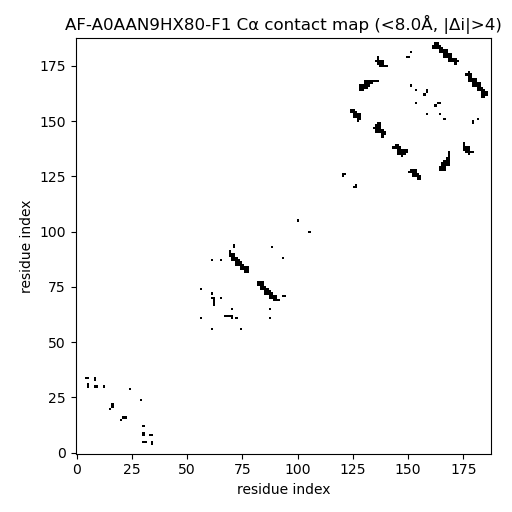1.25 170 MET A CA 1
ATOM 1390 C C . MET A 1 170 ? 4.518 -10.388 2.843 1.00 81.25 170 MET A C 1
ATOM 1392 O O . MET A 1 170 ? 5.359 -9.486 2.859 1.00 81.25 170 MET A O 1
ATOM 1396 N N . ASN A 1 171 ? 4.849 -11.643 2.537 1.00 77.44 171 ASN A N 1
ATOM 1397 C CA . ASN A 1 171 ? 6.184 -11.998 2.067 1.00 77.44 171 ASN A CA 1
ATOM 1398 C C . ASN A 1 171 ? 6.501 -11.289 0.747 1.00 77.44 171 ASN A C 1
ATOM 1400 O O . ASN A 1 171 ? 5.637 -11.122 -0.115 1.00 77.44 171 ASN A O 1
ATOM 1404 N N . ARG A 1 172 ? 7.769 -10.903 0.586 1.00 68.44 172 ARG A N 1
ATOM 1405 C CA . ARG A 1 172 ? 8.247 -10.295 -0.651 1.00 68.44 172 ARG A CA 1
ATOM 1406 C C . ARG A 1 172 ? 8.052 -11.271 -1.810 1.00 68.44 172 ARG A C 1
ATOM 1408 O O . ARG A 1 172 ? 8.493 -12.416 -1.740 1.00 68.44 172 ARG A O 1
ATOM 1415 N N . ASN A 1 173 ? 7.426 -10.789 -2.872 1.00 63.47 173 ASN A N 1
ATOM 1416 C CA . ASN A 1 173 ? 7.301 -11.496 -4.139 1.00 63.47 173 ASN A CA 1
ATOM 1417 C C . ASN A 1 173 ? 8.386 -10.991 -5.118 1.00 63.47 173 ASN A C 1
ATOM 1419 O O . ASN A 1 173 ? 9.464 -10.564 -4.705 1.00 63.47 173 ASN A O 1
ATOM 1423 N N . VAL A 1 174 ? 8.146 -11.059 -6.426 1.00 64.75 174 VAL A N 1
ATOM 1424 C CA . VAL A 1 174 ? 9.109 -10.617 -7.452 1.00 64.75 174 VAL A CA 1
ATOM 1425 C C . VAL A 1 174 ? 9.307 -9.091 -7.516 1.00 64.75 174 VAL A C 1
ATOM 1427 O O . VAL A 1 174 ? 10.205 -8.623 -8.221 1.00 64.75 174 VAL A O 1
ATOM 1430 N N . PHE A 1 175 ? 8.519 -8.309 -6.770 1.00 71.75 175 PHE A N 1
ATOM 1431 C CA . PHE A 1 175 ? 8.575 -6.850 -6.766 1.00 71.75 175 PHE A CA 1
ATOM 1432 C C . PHE A 1 175 ? 9.457 -6.285 -5.641 1.00 71.75 175 PHE A C 1
ATOM 1434 O O . PHE A 1 175 ? 9.867 -6.954 -4.688 1.00 71.75 175 PHE A O 1
ATOM 1441 N N . ASN A 1 176 ? 9.796 -5.003 -5.776 1.00 77.94 176 ASN A N 1
ATOM 1442 C CA . ASN A 1 176 ? 10.480 -4.251 -4.722 1.00 77.94 176 ASN A CA 1
ATOM 1443 C C . ASN A 1 176 ? 9.505 -3.754 -3.646 1.00 77.94 176 ASN A C 1
ATOM 1445 O O . ASN A 1 176 ? 9.953 -3.348 -2.583 1.00 77.94 176 ASN A O 1
ATOM 1449 N N . HIS A 1 177 ? 8.198 -3.807 -3.905 1.00 83.25 177 HIS A N 1
ATOM 1450 C CA . HIS A 1 177 ? 7.153 -3.543 -2.919 1.00 83.25 177 HIS A CA 1
ATOM 1451 C C . HIS A 1 177 ? 6.655 -4.851 -2.302 1.00 83.25 177 HIS A C 1
ATOM 1453 O O . HIS A 1 177 ? 6.654 -5.901 -2.946 1.00 83.25 177 HIS A O 1
ATOM 1459 N N . PHE A 1 178 ? 6.234 -4.767 -1.048 1.00 80.44 178 PHE A N 1
ATOM 1460 C CA . PHE A 1 178 ? 5.602 -5.841 -0.301 1.00 80.44 178 PHE A CA 1
ATOM 1461 C C . PHE A 1 178 ? 4.102 -5.575 -0.303 1.00 80.44 178 PHE A C 1
ATOM 1463 O O . PHE A 1 178 ? 3.670 -4.457 -0.031 1.00 80.44 178 PHE A O 1
ATOM 1470 N N . THR A 1 179 ? 3.304 -6.599 -0.584 1.00 84.06 179 THR A N 1
ATOM 1471 C CA . THR A 1 179 ? 1.847 -6.495 -0.472 1.00 84.06 179 THR A CA 1
ATOM 1472 C C . THR A 1 179 ? 1.456 -6.248 0.986 1.00 84.06 179 THR A C 1
ATOM 1474 O O . THR A 1 179 ? 1.981 -6.911 1.883 1.00 84.06 179 THR A O 1
ATOM 1477 N N . I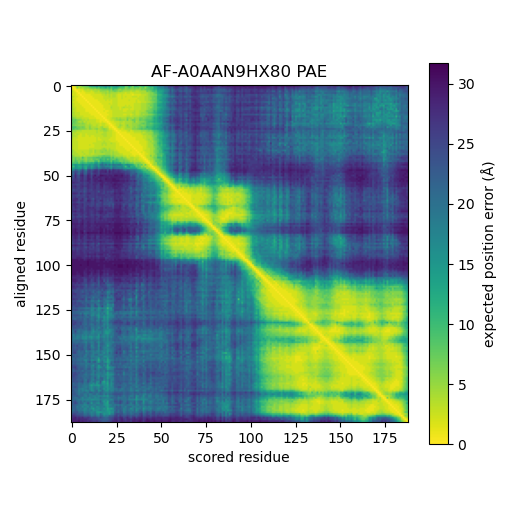LE A 1 180 ? 0.532 -5.316 1.218 1.00 84.12 180 ILE A N 1
ATOM 1478 C CA . ILE A 1 180 ? -0.065 -5.055 2.531 1.00 84.12 180 ILE A CA 1
ATOM 1479 C C . ILE A 1 180 ? -1.524 -5.483 2.472 1.00 84.12 180 ILE A C 1
ATOM 1481 O O . ILE A 1 180 ? -2.239 -5.106 1.547 1.00 84.12 180 ILE A O 1
ATOM 1485 N N . LEU A 1 181 ? -1.954 -6.252 3.462 1.00 84.50 181 LEU A N 1
ATOM 1486 C CA . LEU A 1 181 ? -3.343 -6.625 3.666 1.00 84.50 181 LEU A CA 1
ATOM 1487 C C . LEU A 1 181 ? -3.918 -5.797 4.818 1.00 84.50 181 LEU A C 1
ATOM 1489 O O . LEU A 1 181 ? -3.320 -5.750 5.894 1.00 84.50 181 LEU A O 1
ATOM 1493 N N . LEU A 1 182 ? -5.067 -5.163 4.592 1.00 84.38 182 LEU A N 1
ATOM 1494 C CA . LEU A 1 182 ? -5.876 -4.563 5.647 1.00 84.38 182 LEU A CA 1
ATOM 1495 C C . LEU A 1 182 ? -6.871 -5.620 6.130 1.00 84.38 182 LEU A C 1
ATOM 1497 O O . LEU A 1 182 ? -7.737 -6.042 5.368 1.00 84.38 182 LEU A O 1
ATOM 1501 N N . LYS A 1 183 ? -6.717 -6.073 7.371 1.00 84.25 183 LYS A N 1
ATOM 1502 C CA . LYS A 1 183 ? -7.694 -6.926 8.054 1.00 84.25 183 LYS A CA 1
ATOM 1503 C C . LYS A 1 183 ? -8.567 -6.064 8.955 1.00 84.25 183 LYS A C 1
ATOM 1505 O O . LYS A 1 183 ? -8.073 -5.074 9.488 1.00 84.25 183 LYS A O 1
ATOM 1510 N N . HIS A 1 184 ? -9.821 -6.449 9.140 1.00 83.44 184 HIS A N 1
ATOM 1511 C CA . HIS A 1 184 ? -10.760 -5.759 10.015 1.00 83.44 184 HIS A CA 1
ATOM 1512 C C . HIS A 1 184 ? -11.591 -6.768 10.803 1.00 83.44 184 HIS A C 1
ATOM 1514 O O . HIS A 1 184 ? -11.801 -7.888 10.340 1.00 83.44 184 HIS A O 1
ATOM 1520 N N . GLY A 1 185 ? -12.049 -6.367 11.987 1.00 71.56 185 GLY A N 1
ATOM 1521 C CA . GLY A 1 185 ? -12.791 -7.251 12.886 1.00 71.56 185 GLY A CA 1
ATOM 1522 C C . GLY A 1 185 ? -11.898 -8.252 13.634 1.00 71.56 185 GLY A C 1
ATOM 1523 O O . GLY A 1 185 ? -10.737 -8.463 13.295 1.00 71.56 185 GLY A O 1
ATOM 1524 N N . ASN A 1 186 ? -12.442 -8.856 14.694 1.00 56.28 186 ASN A N 1
ATOM 1525 C CA . ASN A 1 186 ? -11.769 -9.878 15.513 1.00 56.28 186 ASN A CA 1
ATOM 1526 C C . ASN A 1 186 ? -11.891 -11.285 14.896 1.00 56.28 186 ASN A C 1
ATOM 1528 O O . ASN A 1 186 ? -12.116 -12.255 15.617 1.00 56.28 186 ASN A O 1
ATOM 1532 N N . GLU A 1 187 ? -11.825 -11.398 13.574 1.00 48.22 187 GLU A N 1
ATOM 1533 C CA . GLU A 1 187 ? -11.857 -12.699 12.908 1.00 48.22 187 GLU A CA 1
ATOM 1534 C C . GLU A 1 187 ? -10.421 -13.098 12.549 1.00 48.22 187 GLU A C 1
ATOM 1536 O O . GLU A 1 187 ? -9.782 -12.489 11.685 1.00 48.22 187 GLU A O 1
ATOM 1541 N N . ASP A 1 188 ? -9.910 -14.077 13.304 1.00 43.38 188 ASP A N 1
ATOM 1542 C CA . ASP A 1 188 ? -8.628 -14.755 13.073 1.00 43.38 188 ASP A CA 1
ATOM 1543 C C . ASP A 1 188 ? -8.593 -15.461 11.704 1.00 43.38 188 ASP A C 1
ATOM 1545 O O . ASP A 1 188 ? -9.522 -16.253 11.417 1.00 43.38 188 ASP A O 1
#

pLDDT: mean 70.04, std 14.19, range [38.41, 89.5]

Organism: Crotalaria pallida (NCBI:txid3830)

Mean predicted aligned error: 17.06 Å

Radius of gyration: 20.73 Å; Cα contacts (8 Å, |Δi|>4): 180; chains: 1; bounding box: 39×52×39 Å

Foldseek 3Di:
DDPVLLVQLVVVVVVCVVLPDDDPDDPVVSSVVSSVVVVVVVVVVVVVVPPPPPVDDDPVNLCVVVVHPQKDWDFADDPDPDDTDIDIDRNVPDDDDDDDDDDPVCVVVVVVVVVVVVVVCVVVQWAFAAEDEDDFFFADPVRPDTHHDDTDIGHPVRCVVFNGWYWYFADDGPDRGTDIDIDHDPDD

Sequence (188 aa):
MRESDFHAAKRMMVLAKEVGFTIWGDENEVVSRIVEMEARVRVVSKKADQETKTDSMVNSWCDWLWGGAGCGWFLRPSASNFRDLLNLWDASFFFLLTALSQGARNMISHLAIMLEFNEFIYGIHVFESPICSRKYTWSKKDSSSMRRLDRFLTSIDWEKEWGLASQWIMNRNVFNHFTILLKHGNED

Secondary structure (DSSP, 8-state):
--HHHHHHHHHHHHHHHHTTPPPPS-HHHHHHHHHHHHHHHHHHHHHTTS----S---HHHHHHHHTSS-EEEEEE--SSSS--EEEEEETTT---------SHHHHHHHHHHHHHHHHHHHHTTEEEPPB-S-S-SEE-TTSS-EE-----EEEHHHHHHH--EEEEEPPP-SSSBPPEEEEESS--

Nearest PDB structures (foldseek):
  7lsw-assembly1_C  TM=2.307E-01  e=6.942E+00  Homo sapiens